Protein AF-A0A180G1Z1-F1 (afdb_monomer_lite)

Organism: Puccinia triticina (isolate 1-1 / race 1 (BBBD)) (NCBI:txid630390)

Sequence (270 aa):
MQESLVQAITSITKQDTLAQRSCPACFGVSSPRDISPSQSSNSPVNNLPQNCDNTLFDDPPHTNNPPHVNIPLHESNNQEVNNPPQPSSNQFKTPSLPIDNHQIFICMDGNFQHRHHERASKNYLPVENHSFFIRPEEITNSNAEILEAERAKKVSQTAKDRCTEQHKAADDRRNASSWKGCDDTGLFGCCCRHDSVILFCNIHKTGEGRGLPMSILKRLFEDINPDVKVGVLYDIGCTLKKFFEARSLLPDHLPRTKFATAVFHSYVHD

Structure (mmCIF, N/CA/C/O backbone):
data_AF-A0A180G1Z1-F1
#
_entry.id   AF-A0A180G1Z1-F1
#
loop_
_atom_site.group_PDB
_atom_site.id
_atom_site.type_symbol
_atom_site.label_atom_id
_atom_site.label_alt_id
_atom_site.label_comp_id
_atom_site.label_asym_id
_atom_site.label_entity_id
_atom_site.label_seq_id
_atom_site.pdbx_PDB_ins_code
_atom_site.Cartn_x
_atom_site.Cartn_y
_atom_site.Cartn_z
_atom_site.occupancy
_atom_site.B_iso_or_equiv
_atom_site.auth_seq_id
_atom_site.auth_comp_id
_atom_site.auth_asym_id
_atom_site.auth_atom_id
_atom_site.pdbx_PDB_model_num
ATOM 1 N N . MET A 1 1 ? -14.511 3.538 -14.935 1.00 53.19 1 MET A N 1
ATOM 2 C CA . MET A 1 1 ? -15.164 2.218 -14.900 1.00 53.19 1 MET A CA 1
ATOM 3 C C . MET A 1 1 ? -16.644 2.470 -14.696 1.00 53.19 1 MET A C 1
ATOM 5 O O . MET A 1 1 ? -16.970 3.203 -13.772 1.00 53.19 1 MET A O 1
ATOM 9 N N . GLN A 1 2 ? -17.508 1.989 -15.589 1.00 55.94 2 GLN A N 1
ATOM 10 C CA . GLN A 1 2 ? -18.945 1.982 -15.311 1.00 55.94 2 GLN A CA 1
ATOM 11 C C . GLN A 1 2 ? -19.184 0.909 -14.251 1.00 55.94 2 GLN A C 1
ATOM 13 O O . GLN A 1 2 ? -18.793 -0.239 -14.460 1.00 55.94 2 GLN A O 1
ATOM 18 N N . GLU A 1 3 ? -19.751 1.286 -13.106 1.00 63.72 3 GLU A N 1
ATOM 19 C CA . GLU A 1 3 ? -20.264 0.300 -12.157 1.00 63.72 3 GLU A CA 1
ATOM 20 C C . GLU A 1 3 ? -21.289 -0.570 -12.885 1.00 63.72 3 GLU A C 1
ATOM 22 O O . GLU A 1 3 ? -22.128 -0.064 -13.638 1.00 63.72 3 GLU A O 1
ATOM 27 N N . SER A 1 4 ? -21.194 -1.888 -12.712 1.00 72.62 4 SER A N 1
ATOM 28 C CA . SER A 1 4 ? -22.219 -2.770 -13.263 1.00 72.62 4 SER A CA 1
ATOM 29 C C . SER A 1 4 ? -23.563 -2.458 -12.599 1.00 72.62 4 SER A C 1
ATOM 31 O O . SER A 1 4 ? -23.607 -2.048 -11.440 1.00 72.62 4 SER A O 1
ATOM 33 N N . LEU A 1 5 ? -24.671 -2.690 -13.308 1.00 72.44 5 LEU A N 1
ATOM 34 C CA . LEU A 1 5 ? -26.012 -2.522 -12.737 1.00 72.44 5 LEU A CA 1
ATOM 35 C C . LEU A 1 5 ? -26.173 -3.309 -11.425 1.00 72.44 5 LEU A C 1
ATOM 37 O O . LEU A 1 5 ? -26.801 -2.825 -10.492 1.00 72.44 5 LEU A O 1
ATOM 41 N N . VAL A 1 6 ? -25.564 -4.497 -11.346 1.00 71.44 6 VAL A N 1
ATOM 42 C CA . VAL A 1 6 ? -25.547 -5.317 -10.129 1.00 71.44 6 VAL A CA 1
ATOM 43 C C . VAL A 1 6 ? -24.841 -4.565 -9.008 1.00 71.44 6 VAL A C 1
ATOM 45 O O . VAL A 1 6 ? -25.450 -4.320 -7.975 1.00 71.44 6 VAL A O 1
ATOM 48 N N . GLN A 1 7 ? -23.611 -4.113 -9.246 1.00 70.06 7 GLN A N 1
ATOM 49 C CA . GLN A 1 7 ? -22.809 -3.390 -8.261 1.00 70.06 7 GLN A CA 1
ATOM 50 C C . GLN A 1 7 ? -23.507 -2.123 -7.756 1.00 70.06 7 GLN A C 1
ATOM 52 O O . GLN A 1 7 ? -23.534 -1.891 -6.552 1.00 70.06 7 GLN A O 1
ATOM 57 N N . ALA A 1 8 ? -24.142 -1.356 -8.644 1.00 70.31 8 ALA A N 1
ATOM 58 C CA . ALA A 1 8 ? -24.885 -0.153 -8.271 1.00 70.31 8 ALA A CA 1
ATOM 59 C C . ALA A 1 8 ? -26.112 -0.442 -7.383 1.00 70.31 8 ALA A C 1
ATOM 61 O O . ALA A 1 8 ? -26.513 0.403 -6.587 1.00 70.31 8 ALA A O 1
ATOM 62 N N . ILE A 1 9 ? -26.728 -1.622 -7.518 1.00 75.19 9 ILE A N 1
ATOM 63 C CA . ILE A 1 9 ? -27.926 -2.005 -6.754 1.00 75.19 9 ILE A CA 1
ATOM 64 C C . ILE A 1 9 ? -27.553 -2.695 -5.438 1.00 75.19 9 ILE A C 1
ATOM 66 O O . ILE A 1 9 ? -28.246 -2.522 -4.434 1.00 75.19 9 ILE A O 1
ATOM 70 N N . THR A 1 10 ? -26.482 -3.490 -5.428 1.00 75.38 10 THR A N 1
ATOM 71 C CA . THR A 1 10 ? -26.109 -4.309 -4.270 1.00 75.38 10 THR A CA 1
ATOM 72 C C . THR A 1 10 ? -25.036 -3.672 -3.389 1.00 75.38 10 THR A C 1
ATOM 74 O O . THR A 1 10 ? -24.938 -4.070 -2.233 1.00 75.38 10 THR A O 1
ATOM 77 N N . SER A 1 11 ? -24.271 -2.680 -3.869 1.00 80.94 11 SER A N 1
ATOM 78 C CA . SER A 1 11 ? -23.261 -1.956 -3.077 1.00 80.94 11 SER A CA 1
ATOM 79 C C . SER A 1 11 ? -23.718 -0.568 -2.665 1.00 80.94 11 SER A C 1
ATOM 81 O O . SER A 1 11 ? -23.871 0.319 -3.498 1.00 80.94 11 SER A O 1
ATOM 83 N N . ILE A 1 12 ? -23.851 -0.340 -1.362 1.00 81.06 12 ILE A N 1
ATOM 84 C CA . ILE A 1 12 ? -24.212 0.979 -0.824 1.00 81.06 12 ILE A CA 1
ATOM 85 C C . ILE A 1 12 ? -22.969 1.700 -0.300 1.00 81.06 12 ILE A C 1
ATOM 87 O O . ILE A 1 12 ? -22.900 2.929 -0.291 1.00 81.06 12 ILE A O 1
ATOM 91 N N . THR A 1 13 ? -21.977 0.932 0.140 1.00 84.94 13 THR A N 1
ATOM 92 C CA . THR A 1 13 ? -20.712 1.426 0.672 1.00 84.94 13 THR A CA 1
ATOM 93 C C . THR A 1 13 ? -19.540 1.003 -0.210 1.00 84.94 13 THR A C 1
ATOM 95 O O . THR A 1 13 ? -19.617 0.052 -0.992 1.00 84.94 13 THR A O 1
ATOM 98 N N . LYS A 1 14 ? -18.399 1.684 -0.052 1.00 87.00 14 LYS A N 1
ATOM 99 C CA . LYS A 1 14 ? -17.144 1.245 -0.678 1.00 87.00 14 LYS A CA 1
ATOM 100 C C . LYS A 1 14 ? -16.731 -0.155 -0.214 1.00 87.00 14 LYS A C 1
ATOM 102 O O . LYS A 1 14 ? -16.195 -0.913 -1.020 1.00 87.00 14 LYS A O 1
ATOM 107 N N . GLN A 1 15 ? -17.055 -0.516 1.030 1.00 87.38 15 GLN A N 1
ATOM 108 C CA . GLN A 1 15 ? -16.786 -1.847 1.568 1.00 87.38 15 GLN A CA 1
ATOM 109 C C . GLN A 1 15 ? -17.630 -2.912 0.866 1.00 87.38 15 GLN A C 1
ATOM 111 O O . GLN A 1 15 ? -17.099 -3.970 0.548 1.00 87.38 15 GLN A O 1
ATOM 116 N N . ASP A 1 16 ? -18.889 -2.623 0.527 1.00 85.69 16 ASP A N 1
ATOM 117 C CA . ASP A 1 16 ? -19.728 -3.547 -0.251 1.00 85.69 16 ASP A CA 1
ATOM 118 C C . ASP A 1 16 ? -19.163 -3.766 -1.660 1.00 85.69 16 ASP A C 1
ATOM 120 O O . ASP A 1 16 ? -19.082 -4.895 -2.146 1.00 85.69 16 ASP A O 1
ATOM 124 N N . THR A 1 17 ? -18.694 -2.689 -2.297 1.00 87.00 17 THR A N 1
ATOM 125 C CA . THR A 1 17 ? -17.991 -2.771 -3.582 1.00 87.00 17 THR A CA 1
ATOM 126 C C . THR A 1 17 ? -16.708 -3.593 -3.463 1.00 87.00 17 THR A C 1
ATOM 128 O O . THR A 1 17 ? -16.424 -4.422 -4.329 1.00 87.00 17 THR A O 1
ATOM 131 N N . LEU A 1 18 ? -15.939 -3.413 -2.385 1.00 88.25 18 LEU A N 1
ATOM 132 C CA . LEU A 1 18 ? -14.753 -4.216 -2.107 1.00 88.25 18 LEU A CA 1
ATOM 133 C C . LEU A 1 18 ? -15.113 -5.691 -1.880 1.00 88.25 18 LEU A C 1
ATOM 135 O O . LEU A 1 18 ? -14.448 -6.566 -2.436 1.00 88.25 18 LEU A O 1
ATOM 139 N N . ALA A 1 19 ? -16.176 -5.975 -1.133 1.00 87.38 19 ALA A N 1
ATOM 140 C CA . ALA A 1 19 ? -16.662 -7.319 -0.862 1.00 87.38 19 ALA A CA 1
ATOM 141 C C . ALA A 1 19 ? -17.076 -8.069 -2.132 1.00 87.38 19 ALA A C 1
ATOM 143 O O . ALA A 1 19 ? -16.699 -9.227 -2.299 1.00 87.38 19 ALA A O 1
ATOM 144 N N . GLN A 1 20 ? -17.787 -7.407 -3.050 1.00 84.88 20 GLN A N 1
ATOM 145 C CA . GLN A 1 20 ? -18.227 -8.011 -4.314 1.00 84.88 20 GLN A CA 1
ATOM 146 C C . GLN A 1 20 ? -17.075 -8.413 -5.229 1.00 84.88 20 GLN A C 1
ATOM 148 O O . GLN A 1 20 ? -17.188 -9.387 -5.969 1.00 84.88 20 GLN A O 1
ATOM 153 N N . ARG A 1 21 ? -15.977 -7.653 -5.202 1.00 86.94 21 ARG A N 1
ATOM 154 C CA . ARG A 1 21 ? -14.822 -7.896 -6.074 1.00 86.94 21 ARG A CA 1
ATOM 155 C C . ARG A 1 21 ? -13.733 -8.752 -5.425 1.00 86.94 21 ARG A C 1
ATOM 157 O O . ARG A 1 21 ? -12.827 -9.177 -6.123 1.00 86.94 21 ARG A O 1
ATOM 164 N N . SER A 1 22 ? -13.763 -8.965 -4.112 1.00 88.50 22 SER A N 1
ATOM 165 C CA . SER A 1 22 ? -12.687 -9.673 -3.408 1.00 88.50 22 SER A CA 1
ATOM 166 C C . SER A 1 22 ? -13.225 -10.810 -2.538 1.00 88.50 22 SER A C 1
ATOM 168 O O . SER A 1 22 ? -13.653 -11.836 -3.059 1.00 88.50 22 SER A O 1
ATOM 170 N N . CYS A 1 23 ? -13.197 -10.652 -1.215 1.00 90.50 23 CYS A N 1
ATOM 171 C CA . CYS A 1 23 ? -13.511 -11.706 -0.264 1.00 90.50 23 CYS A CA 1
ATOM 172 C C . CYS A 1 23 ? -14.689 -11.310 0.632 1.00 90.50 23 CYS A C 1
ATOM 174 O O . CYS A 1 23 ? -14.489 -10.563 1.596 1.00 90.50 23 CYS A O 1
ATOM 176 N N . PRO A 1 24 ? -15.892 -11.865 0.408 1.00 86.50 24 PRO A N 1
ATOM 177 C CA . PRO A 1 24 ? -17.038 -11.588 1.267 1.00 86.50 24 PRO A CA 1
ATOM 178 C C . PRO A 1 24 ? -16.820 -11.996 2.732 1.00 86.50 24 PRO A C 1
ATOM 180 O O . PRO A 1 24 ? -17.328 -11.362 3.649 1.00 86.50 24 PRO A O 1
ATOM 183 N N . ALA A 1 25 ? -15.995 -13.020 2.979 1.00 88.12 25 ALA A N 1
ATOM 184 C CA . ALA A 1 25 ? -15.641 -13.437 4.336 1.00 88.12 25 ALA A CA 1
ATOM 185 C C . ALA A 1 25 ? -14.766 -12.412 5.084 1.00 88.12 25 ALA A C 1
ATOM 187 O O . ALA A 1 25 ? -14.705 -12.449 6.309 1.00 88.12 25 ALA A O 1
ATOM 188 N N . CYS A 1 26 ? -14.072 -11.521 4.368 1.00 91.00 26 CYS A N 1
ATOM 189 C CA . CYS A 1 26 ? -13.250 -10.467 4.967 1.00 91.00 26 CYS A CA 1
ATOM 190 C C . CYS A 1 26 ? -13.924 -9.098 4.969 1.00 91.00 26 CYS A C 1
ATOM 192 O O . CYS A 1 26 ? -13.551 -8.263 5.774 1.00 91.00 26 CYS A O 1
ATOM 194 N N . PHE A 1 27 ? -14.846 -8.829 4.049 1.00 90.50 27 PHE A N 1
ATOM 195 C CA . PHE A 1 27 ? -15.400 -7.481 3.876 1.00 90.50 27 PHE A CA 1
ATOM 196 C C . PHE A 1 27 ? -16.922 -7.431 4.047 1.00 90.50 27 PHE A C 1
ATOM 198 O O . PHE A 1 27 ? -17.522 -6.368 3.922 1.00 90.50 27 PHE A O 1
ATOM 205 N N . GLY A 1 28 ? -17.544 -8.560 4.389 1.00 85.38 28 GLY A N 1
ATOM 206 C CA . GLY A 1 28 ? -18.991 -8.701 4.499 1.00 85.38 28 GLY A CA 1
ATOM 207 C C . GLY A 1 28 ? -19.638 -9.080 3.170 1.00 85.38 28 GLY A C 1
ATOM 208 O O . GLY A 1 28 ? -18.974 -9.257 2.155 1.00 85.38 28 GLY A O 1
ATOM 209 N N . VAL A 1 29 ? -20.958 -9.236 3.176 1.00 77.38 29 VAL A N 1
ATOM 210 C CA . VAL A 1 29 ? -21.747 -9.470 1.962 1.00 77.38 29 VAL A CA 1
ATOM 211 C C . VAL A 1 29 ? -22.531 -8.214 1.626 1.00 77.38 29 VAL A C 1
ATOM 213 O O . VAL A 1 29 ? -23.167 -7.614 2.488 1.00 77.38 29 VAL A O 1
ATOM 216 N N . SER A 1 30 ? -22.517 -7.845 0.355 1.00 67.81 30 SER A N 1
ATOM 217 C CA . SER A 1 30 ? -23.354 -6.776 -0.165 1.00 67.81 30 SER A CA 1
ATOM 218 C C . SER A 1 30 ? -24.783 -7.308 -0.342 1.00 67.81 30 SER A C 1
ATOM 220 O O . SER A 1 30 ? -24.976 -8.268 -1.094 1.00 67.81 30 SER A O 1
ATOM 222 N N . SER A 1 31 ? -25.776 -6.737 0.341 1.00 61.72 31 SER A N 1
ATOM 223 C CA . SER A 1 31 ? -27.178 -7.162 0.221 1.00 61.72 31 SER A CA 1
ATOM 224 C C . SER A 1 31 ? -28.044 -6.008 -0.300 1.00 61.72 31 SER A C 1
ATOM 226 O O . SER A 1 31 ? -27.923 -4.895 0.220 1.00 61.72 31 SER A O 1
ATOM 228 N N . PRO A 1 32 ? -28.906 -6.227 -1.313 1.00 59.09 32 PRO A N 1
ATOM 229 C CA . PRO A 1 32 ? -29.844 -5.201 -1.749 1.00 59.09 32 PRO A CA 1
ATOM 230 C C . PRO A 1 32 ? -30.810 -4.863 -0.604 1.00 59.09 32 PRO A C 1
ATOM 232 O O . PRO A 1 32 ? -31.313 -5.757 0.072 1.00 59.09 32 PRO A O 1
ATOM 235 N N . ARG A 1 33 ? -31.074 -3.572 -0.365 1.00 55.88 33 ARG A N 1
ATOM 236 C CA . ARG A 1 33 ? -32.111 -3.173 0.601 1.00 55.88 33 ARG A CA 1
ATOM 237 C C . ARG A 1 33 ? -33.483 -3.587 0.079 1.00 55.88 33 ARG A C 1
ATOM 239 O O . ARG A 1 33 ? -33.815 -3.279 -1.065 1.00 55.88 33 ARG A O 1
ATOM 246 N N . ASP A 1 34 ? -34.310 -4.142 0.959 1.00 46.34 34 ASP A N 1
ATOM 247 C CA . ASP A 1 34 ? -35.758 -4.131 0.775 1.00 46.34 34 ASP A CA 1
ATOM 248 C C . ASP A 1 34 ? -36.214 -2.668 0.721 1.00 46.34 34 ASP A C 1
ATOM 250 O O . ASP A 1 34 ? -36.186 -1.941 1.719 1.00 46.34 34 ASP A O 1
ATOM 254 N N . ILE A 1 35 ? -36.598 -2.198 -0.464 1.00 42.69 35 ILE A N 1
ATOM 255 C CA . ILE A 1 35 ? -37.266 -0.908 -0.618 1.00 42.69 35 ILE A CA 1
ATOM 256 C C . ILE A 1 35 ? -38.677 -1.095 -0.056 1.00 42.69 35 ILE A C 1
ATOM 258 O O . ILE A 1 35 ? -39.608 -1.429 -0.784 1.00 42.69 35 ILE A O 1
ATOM 262 N N . SER A 1 36 ? -38.851 -0.921 1.253 1.00 41.03 36 SER A N 1
ATOM 263 C CA . SER A 1 36 ? -40.187 -0.807 1.833 1.00 41.03 36 SER A CA 1
ATOM 264 C C . SER A 1 36 ? -40.810 0.501 1.325 1.00 41.03 36 SER A C 1
ATOM 266 O O . SER A 1 36 ? -40.230 1.565 1.576 1.00 41.03 36 SER A O 1
ATOM 268 N N . PRO A 1 37 ? -41.948 0.470 0.606 1.00 38.69 37 PRO A N 1
ATOM 269 C CA . PRO A 1 37 ? -42.562 1.685 0.099 1.00 38.69 37 PRO A CA 1
ATOM 270 C C . PRO A 1 37 ? -42.973 2.575 1.273 1.00 38.69 37 PRO A C 1
ATOM 272 O O . PRO A 1 37 ? -43.611 2.128 2.226 1.00 38.69 37 PRO A O 1
ATOM 275 N N . SER A 1 38 ? -42.572 3.843 1.201 1.00 37.88 38 SER A N 1
ATOM 276 C CA . SER A 1 38 ? -42.925 4.888 2.158 1.00 37.88 38 SER A CA 1
ATOM 277 C C . SER A 1 38 ? -44.434 4.906 2.399 1.00 37.88 38 SER A C 1
ATOM 279 O O . SER A 1 38 ? -45.208 5.016 1.445 1.00 37.88 38 SER A O 1
ATOM 281 N N . GLN A 1 39 ? -44.839 4.830 3.669 1.00 39.94 39 GLN A N 1
ATOM 282 C CA . GLN A 1 39 ? -46.221 5.023 4.093 1.00 39.94 39 GLN A CA 1
ATOM 283 C C . GLN A 1 39 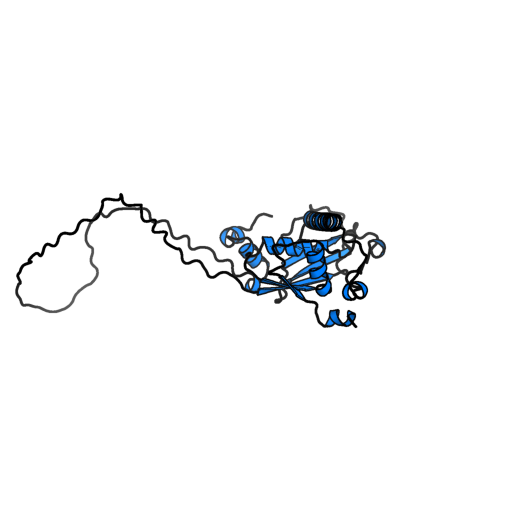? -46.717 6.384 3.591 1.00 39.94 39 GLN A C 1
ATOM 285 O O . GLN A 1 39 ? -46.315 7.431 4.097 1.00 39.94 39 GLN A O 1
ATOM 290 N N . SER A 1 40 ? -47.582 6.363 2.577 1.00 33.16 40 SER A N 1
ATOM 291 C CA . SER A 1 40 ? -48.424 7.506 2.254 1.00 33.16 40 SER A CA 1
ATOM 292 C C . SER A 1 40 ? -49.622 7.478 3.196 1.00 33.16 40 SER A C 1
ATOM 294 O O . SER A 1 40 ? -50.334 6.484 3.326 1.00 33.16 40 SER A O 1
ATOM 296 N N . SER A 1 41 ? -49.784 8.582 3.911 1.00 40.25 41 SER A N 1
ATOM 297 C CA . SER A 1 41 ? -50.939 8.903 4.734 1.00 40.25 41 SER A CA 1
ATOM 298 C C . SER A 1 41 ? -52.233 8.764 3.934 1.00 40.25 41 SER A C 1
ATOM 300 O O . SER A 1 41 ? -52.409 9.486 2.956 1.00 40.25 41 SER A O 1
ATOM 302 N N . ASN A 1 42 ? -53.157 7.923 4.392 1.00 32.06 42 ASN A N 1
ATOM 303 C CA . ASN A 1 42 ? -54.580 8.083 4.114 1.00 32.06 42 ASN A CA 1
ATOM 304 C C . ASN A 1 42 ? -55.382 7.699 5.362 1.00 32.06 42 ASN A C 1
ATOM 306 O O . ASN A 1 42 ? -55.289 6.584 5.873 1.00 32.06 42 ASN A O 1
ATOM 310 N N . SER A 1 43 ? -56.131 8.675 5.872 1.00 32.34 43 SER A N 1
ATOM 311 C CA . SER A 1 43 ? -57.118 8.536 6.943 1.00 32.34 43 SER A CA 1
ATOM 312 C C . SER A 1 43 ? -58.316 7.678 6.489 1.00 32.34 43 SER A C 1
ATOM 314 O O . SER A 1 43 ? -58.520 7.502 5.286 1.00 32.34 43 SER A O 1
ATOM 316 N N . PRO A 1 44 ? -59.110 7.121 7.424 1.00 40.19 44 PRO A N 1
ATOM 317 C CA . PRO A 1 44 ? -59.986 5.993 7.142 1.00 40.19 44 PRO A CA 1
ATOM 318 C C . PRO A 1 44 ? -61.339 6.443 6.586 1.00 40.19 44 PRO A C 1
ATOM 320 O O . PRO A 1 44 ? -61.957 7.374 7.100 1.00 40.19 44 PRO A O 1
ATOM 323 N N . VAL A 1 45 ? -61.841 5.717 5.588 1.00 33.78 45 VAL A N 1
ATOM 324 C CA . VAL A 1 45 ? -63.259 5.734 5.222 1.00 33.78 45 VAL A CA 1
ATOM 325 C C . VAL A 1 45 ? -63.774 4.302 5.299 1.00 33.78 45 VAL A C 1
ATOM 327 O O . VAL A 1 45 ? -63.316 3.416 4.582 1.00 33.78 45 VAL A O 1
ATOM 330 N N . ASN A 1 46 ? -64.708 4.103 6.227 1.00 31.89 46 ASN A N 1
ATOM 331 C CA . ASN A 1 46 ? -65.500 2.894 6.407 1.00 31.89 46 ASN A CA 1
ATOM 332 C C . ASN A 1 46 ? -66.213 2.498 5.108 1.00 31.89 46 ASN A C 1
ATOM 334 O O . ASN A 1 46 ? -66.857 3.345 4.496 1.00 31.89 46 ASN A O 1
ATOM 338 N N . ASN A 1 47 ? -66.195 1.205 4.774 1.00 30.92 47 ASN A N 1
ATOM 339 C CA . ASN A 1 47 ? -67.381 0.471 4.328 1.00 30.92 47 ASN A CA 1
ATOM 340 C C . ASN A 1 47 ? -67.169 -1.043 4.510 1.00 30.92 47 ASN A C 1
ATOM 342 O O . ASN A 1 47 ? -66.137 -1.604 4.153 1.00 30.92 47 ASN A O 1
ATOM 346 N N . LEU A 1 48 ? -68.168 -1.657 5.136 1.00 29.19 48 LEU A N 1
ATOM 347 C CA . LEU A 1 48 ? -68.312 -3.060 5.537 1.00 29.19 48 LEU A CA 1
ATOM 348 C C . LEU A 1 48 ? -68.935 -3.888 4.369 1.00 29.19 48 LEU A C 1
ATOM 350 O O . LEU A 1 48 ? -69.362 -3.289 3.384 1.00 29.19 48 LEU A O 1
ATOM 354 N N . PRO A 1 49 ? -69.217 -5.199 4.520 1.00 38.56 49 PRO A N 1
ATOM 355 C CA . PRO A 1 49 ? -68.335 -6.371 4.445 1.00 38.56 49 PRO A CA 1
ATOM 356 C C . PRO A 1 49 ? -68.667 -7.291 3.242 1.00 38.56 49 PRO A C 1
ATOM 358 O O . PRO A 1 49 ? -69.776 -7.248 2.711 1.00 38.56 49 PRO A O 1
ATOM 361 N N . GLN A 1 50 ? -67.780 -8.225 2.874 1.00 30.86 50 GLN A N 1
ATOM 362 C CA . GLN A 1 50 ? -68.186 -9.419 2.115 1.00 30.86 50 GLN A CA 1
ATOM 363 C C . GLN A 1 50 ? -67.564 -10.703 2.675 1.00 30.86 50 GLN A C 1
ATOM 365 O O . GLN A 1 50 ? -66.363 -10.806 2.898 1.00 30.86 50 GLN A O 1
ATOM 370 N N . ASN A 1 51 ? -68.479 -11.638 2.920 1.00 27.89 51 ASN A N 1
ATOM 371 C CA . ASN A 1 51 ? -68.366 -12.966 3.505 1.00 27.89 51 ASN A CA 1
ATOM 372 C C . ASN A 1 51 ? -67.507 -13.936 2.685 1.00 27.89 51 ASN A C 1
ATOM 374 O O . ASN A 1 51 ? -67.660 -14.020 1.468 1.00 27.89 51 ASN A O 1
ATOM 378 N N . CYS A 1 52 ? -66.818 -14.825 3.393 1.00 25.41 52 CYS A N 1
ATOM 379 C CA . CYS A 1 52 ? -66.723 -16.233 3.024 1.00 25.41 52 CYS A CA 1
ATOM 380 C C . CYS A 1 52 ? -66.684 -17.062 4.313 1.00 25.41 52 CYS A C 1
ATOM 382 O O . CYS A 1 52 ? -65.711 -16.991 5.054 1.00 25.41 52 CYS A O 1
ATOM 384 N N . ASP A 1 53 ? -67.786 -17.743 4.632 1.00 28.95 53 ASP A N 1
ATOM 385 C CA . ASP A 1 53 ? -67.769 -19.191 4.869 1.00 28.95 53 ASP A CA 1
ATOM 386 C C . ASP A 1 53 ? -69.181 -19.736 5.119 1.00 28.95 53 ASP A C 1
ATOM 388 O O . ASP A 1 53 ? -70.011 -19.156 5.821 1.00 28.95 53 ASP A O 1
ATOM 392 N N . ASN A 1 54 ? -69.453 -20.857 4.453 1.00 30.59 54 ASN A N 1
ATOM 393 C CA . ASN A 1 54 ? -70.716 -21.575 4.454 1.00 30.59 54 ASN A CA 1
ATOM 394 C C . ASN A 1 54 ? -70.795 -22.543 5.647 1.00 30.59 54 ASN A C 1
ATOM 396 O O . ASN A 1 54 ? -69.973 -23.441 5.767 1.00 30.59 54 ASN A O 1
ATOM 400 N N . THR A 1 55 ? -71.856 -22.366 6.442 1.00 30.08 55 THR A N 1
ATOM 401 C CA . THR A 1 55 ? -72.788 -23.384 6.979 1.00 30.08 55 THR A CA 1
ATOM 402 C C . THR A 1 55 ? -72.232 -24.639 7.681 1.00 30.08 55 THR A C 1
ATOM 404 O O . THR A 1 55 ? -71.614 -25.472 7.028 1.00 30.08 55 THR A O 1
ATOM 407 N N . LEU A 1 56 ? -72.630 -24.896 8.940 1.00 30.11 56 LEU A N 1
ATOM 408 C CA . LEU A 1 56 ? -73.738 -25.821 9.289 1.00 30.11 56 LEU A CA 1
ATOM 409 C C . LEU A 1 56 ? -73.883 -26.080 10.818 1.00 30.11 56 LEU A C 1
ATOM 411 O O . LEU A 1 56 ? -72.908 -26.388 11.494 1.00 30.11 56 LEU A O 1
ATOM 415 N N . PHE A 1 57 ? -75.153 -26.046 11.253 1.00 30.56 57 PHE A N 1
ATOM 416 C CA . PHE A 1 57 ? -75.822 -26.646 12.430 1.00 30.56 57 PHE A CA 1
ATOM 417 C C . PHE A 1 57 ? -75.918 -25.935 13.811 1.00 30.56 57 PHE A C 1
ATOM 419 O O . PHE A 1 57 ? -74.942 -25.768 14.535 1.00 30.56 57 PHE A O 1
ATOM 426 N N . ASP A 1 58 ? -77.196 -25.649 14.128 1.00 31.03 58 ASP A N 1
ATOM 427 C CA . ASP A 1 58 ? -77.979 -25.785 15.378 1.00 31.03 58 ASP A CA 1
ATOM 428 C C . ASP A 1 58 ? -77.886 -24.778 16.555 1.00 31.03 58 ASP A C 1
ATOM 430 O O . ASP A 1 58 ? -77.004 -24.841 17.402 1.00 31.03 58 ASP A O 1
ATOM 434 N N . ASP A 1 59 ? -78.906 -23.897 16.578 1.00 34.56 59 ASP A N 1
ATOM 435 C CA . ASP A 1 59 ? -79.859 -23.463 17.635 1.00 34.56 59 ASP A CA 1
ATOM 436 C C . ASP A 1 59 ? -79.464 -23.083 19.102 1.00 34.56 59 ASP A C 1
ATOM 438 O O . ASP A 1 59 ? -78.471 -23.549 19.652 1.00 34.56 59 ASP A O 1
ATOM 442 N N . PRO A 1 60 ? -80.263 -22.198 19.770 1.00 40.31 60 PRO A N 1
ATOM 443 C CA . PRO A 1 60 ? -79.835 -21.261 20.833 1.00 40.31 60 PRO A CA 1
ATOM 444 C C . PRO A 1 60 ? -80.595 -21.534 22.173 1.00 40.31 60 PRO A C 1
ATOM 446 O O . PRO A 1 60 ? -81.028 -22.671 22.359 1.00 40.31 60 PRO A O 1
ATOM 449 N N . PRO A 1 61 ? -80.911 -20.582 23.096 1.00 54.56 61 PRO A N 1
ATOM 450 C CA . PRO A 1 61 ? -80.420 -19.226 23.417 1.00 54.56 61 PRO A CA 1
ATOM 451 C C . PRO A 1 61 ? -80.111 -19.055 24.939 1.00 54.56 61 PRO A C 1
ATOM 453 O O . PRO A 1 61 ? -80.036 -20.035 25.670 1.00 54.56 61 PRO A O 1
ATOM 456 N N . HIS A 1 62 ? -80.001 -17.794 25.401 1.00 31.05 62 HIS A N 1
ATOM 457 C CA . HIS A 1 62 ? -80.249 -17.253 26.765 1.00 31.05 62 HIS A CA 1
ATOM 458 C C . HIS A 1 62 ? -79.029 -16.588 27.431 1.00 31.05 62 HIS A C 1
ATOM 460 O O . HIS A 1 62 ? -77.948 -17.150 27.433 1.00 31.05 62 HIS A O 1
ATOM 466 N N . THR A 1 63 ? -79.077 -15.430 28.100 1.00 29.84 63 THR A N 1
ATOM 467 C CA . THR A 1 63 ? -80.014 -14.296 28.261 1.00 29.84 63 THR A CA 1
ATOM 468 C C . THR A 1 63 ? -79.295 -13.265 29.163 1.00 29.84 63 THR A C 1
ATOM 470 O O . THR A 1 63 ? -78.486 -13.659 29.994 1.00 29.84 63 THR A O 1
ATOM 473 N N . ASN A 1 64 ? -79.722 -11.998 29.088 1.00 30.20 64 ASN A N 1
ATOM 474 C CA . ASN A 1 64 ? -79.763 -10.995 30.173 1.00 30.20 64 ASN A CA 1
ATOM 475 C C . ASN A 1 64 ? -78.483 -10.260 30.637 1.00 30.20 64 ASN A C 1
ATOM 477 O O . ASN A 1 64 ? -77.750 -10.732 31.493 1.00 30.20 64 ASN A O 1
ATOM 481 N N . ASN A 1 65 ? -78.364 -9.020 30.140 1.00 32.44 65 ASN A N 1
ATOM 482 C CA . ASN A 1 65 ? -78.497 -7.732 30.857 1.00 32.44 65 ASN A CA 1
ATOM 483 C C . ASN A 1 65 ? -77.617 -7.351 32.089 1.00 32.44 65 ASN A C 1
ATOM 485 O O . ASN A 1 65 ? -77.134 -8.208 32.816 1.00 32.44 65 ASN A O 1
ATOM 489 N N . PRO A 1 66 ? -77.427 -6.023 32.314 1.00 45.50 66 PRO A N 1
ATOM 490 C CA . PRO A 1 66 ? -76.341 -5.361 33.068 1.00 45.50 66 PRO A CA 1
ATOM 491 C C . PRO A 1 66 ? -76.866 -4.943 34.478 1.00 45.50 66 PRO A C 1
ATOM 493 O O . PRO A 1 66 ? -77.706 -5.694 34.973 1.00 45.50 66 PRO A O 1
ATOM 496 N N . PRO A 1 67 ? -76.562 -3.795 35.152 1.00 50.69 67 PRO A N 1
ATOM 497 C CA . PRO A 1 67 ? -75.606 -2.677 34.959 1.00 50.69 67 PRO A CA 1
ATOM 498 C C . PRO A 1 67 ? -74.943 -2.185 36.289 1.00 50.69 67 PRO A C 1
ATOM 500 O O . PRO A 1 67 ? -75.009 -2.871 37.301 1.00 50.69 67 PRO A O 1
ATOM 503 N N . HIS A 1 68 ? -74.406 -0.945 36.277 1.00 31.64 68 HIS A N 1
ATOM 504 C CA . HIS A 1 68 ? -74.218 -0.021 37.426 1.00 31.64 68 HIS A CA 1
ATOM 505 C C . HIS A 1 68 ? -72.930 -0.232 38.282 1.00 31.64 68 HIS A C 1
ATOM 507 O O . HIS A 1 68 ? -72.508 -1.356 38.481 1.00 31.64 68 HIS A O 1
ATOM 513 N N . VAL A 1 69 ? -72.215 0.760 38.847 1.00 28.34 69 VAL A N 1
ATOM 514 C CA . VAL A 1 69 ? -72.430 2.206 39.047 1.00 28.34 69 VAL A CA 1
ATOM 515 C C . VAL A 1 69 ? -71.194 2.858 39.706 1.00 28.34 69 VAL A C 1
ATOM 517 O O . VAL A 1 69 ? -70.506 2.217 40.488 1.00 28.34 69 VAL A O 1
ATOM 520 N N . ASN A 1 70 ? -71.023 4.151 39.418 1.00 27.97 70 ASN A N 1
ATOM 521 C CA . ASN A 1 70 ? -70.432 5.261 40.190 1.00 27.97 70 ASN A CA 1
ATOM 522 C C . ASN A 1 70 ? -68.959 5.338 40.651 1.00 27.97 70 ASN A C 1
ATOM 524 O O . ASN A 1 70 ? -68.385 4.482 41.312 1.00 27.97 70 ASN A O 1
ATOM 528 N N . ILE A 1 71 ? -68.467 6.551 40.375 1.00 33.69 71 ILE A N 1
ATOM 529 C CA . ILE A 1 71 ? -67.323 7.324 40.880 1.00 33.69 71 ILE A CA 1
ATOM 530 C C . ILE A 1 71 ? -67.563 7.708 42.362 1.00 33.69 71 ILE A C 1
ATOM 532 O O . ILE A 1 71 ? -68.724 7.807 42.771 1.00 33.69 71 ILE A O 1
ATOM 536 N N . PRO A 1 72 ? -66.519 8.017 43.158 1.00 34.41 72 PRO A N 1
ATOM 537 C CA . PRO A 1 72 ? -66.351 9.430 43.527 1.00 34.41 72 PRO A CA 1
ATOM 538 C C . PRO A 1 72 ? -64.897 9.939 43.625 1.00 34.41 72 PRO A C 1
ATOM 540 O O . PRO A 1 72 ? -63.924 9.195 43.703 1.00 34.41 72 PRO A O 1
ATOM 543 N N . LEU A 1 73 ? -64.834 11.269 43.600 1.00 28.33 73 LEU A N 1
ATOM 544 C CA . LEU A 1 73 ? -63.708 12.203 43.596 1.00 28.33 73 LEU A CA 1
ATOM 545 C C . LEU A 1 73 ? -62.879 12.209 44.894 1.00 28.33 73 LEU A C 1
ATOM 547 O O . LEU A 1 73 ? -63.427 12.024 45.979 1.00 28.33 73 LEU A O 1
ATOM 551 N N . HIS A 1 74 ? -61.601 12.589 44.786 1.00 30.23 74 HIS A N 1
ATOM 552 C CA . HIS A 1 74 ? -60.867 13.243 45.874 1.00 30.23 74 HIS A CA 1
ATOM 553 C C . HIS A 1 74 ? -59.898 14.298 45.309 1.00 30.23 74 HIS A C 1
ATOM 555 O O . HIS A 1 74 ? -59.026 13.987 44.500 1.00 30.23 74 HIS A O 1
ATOM 561 N N . GLU A 1 75 ? -60.080 15.550 45.736 1.00 30.69 75 GLU A N 1
ATOM 562 C CA . GLU A 1 75 ? -59.198 16.694 45.483 1.00 30.69 75 GLU A CA 1
ATOM 563 C C . GLU A 1 75 ? -57.949 16.639 46.373 1.00 30.69 75 GLU A C 1
ATOM 565 O O . GLU A 1 75 ? -58.016 16.224 47.531 1.00 30.69 75 GLU A O 1
ATOM 570 N N . SER A 1 76 ? -56.812 17.125 45.874 1.00 30.91 76 SER A N 1
ATOM 571 C CA . SER A 1 76 ? -55.707 17.649 46.690 1.00 30.91 76 SER A CA 1
ATOM 572 C C . SER A 1 76 ? -54.847 18.581 45.836 1.00 30.91 76 SER A C 1
ATOM 574 O O . SER A 1 76 ? -54.202 18.146 44.886 1.00 30.91 76 SER A O 1
ATOM 576 N N . ASN A 1 77 ? -54.865 19.867 46.183 1.00 29.14 77 ASN A N 1
ATOM 577 C CA . ASN A 1 77 ? -54.008 20.919 45.639 1.00 29.14 77 ASN A CA 1
ATOM 578 C C . ASN A 1 77 ? -52.521 20.625 45.878 1.00 29.14 77 ASN A C 1
ATOM 580 O O . ASN A 1 77 ? -52.170 20.201 46.975 1.00 29.14 77 ASN A O 1
ATOM 584 N N . ASN A 1 78 ? -51.657 20.983 44.921 1.00 31.77 78 ASN A N 1
ATOM 585 C CA . ASN A 1 78 ? -50.386 21.657 45.206 1.00 31.77 78 ASN A CA 1
ATOM 586 C C . ASN A 1 78 ? -49.849 22.385 43.964 1.00 31.77 78 ASN A C 1
ATOM 588 O O . ASN A 1 78 ? -49.948 21.907 42.839 1.00 31.77 78 ASN A O 1
ATOM 592 N N . GLN A 1 79 ? -49.336 23.587 44.217 1.00 35.41 79 GLN A N 1
ATOM 593 C CA . GLN A 1 79 ? -48.814 24.555 43.258 1.00 35.41 79 GLN A CA 1
ATOM 594 C C . GLN A 1 79 ? -47.555 24.032 42.556 1.00 35.41 79 GLN A C 1
ATOM 596 O O . GLN A 1 79 ? -46.562 23.745 43.221 1.00 35.41 79 GLN A O 1
ATOM 601 N N . GLU A 1 80 ? -47.556 24.031 41.223 1.00 34.28 80 GLU A N 1
ATOM 602 C CA . GLU A 1 80 ? -46.334 23.982 40.422 1.00 34.28 80 GLU A CA 1
ATOM 603 C C . GLU A 1 80 ? -46.280 25.164 39.451 1.00 34.28 80 GLU A C 1
ATOM 605 O O . GLU A 1 80 ? -47.261 25.578 38.835 1.00 34.28 80 GLU A O 1
ATOM 610 N N . VAL A 1 81 ? -45.094 25.755 39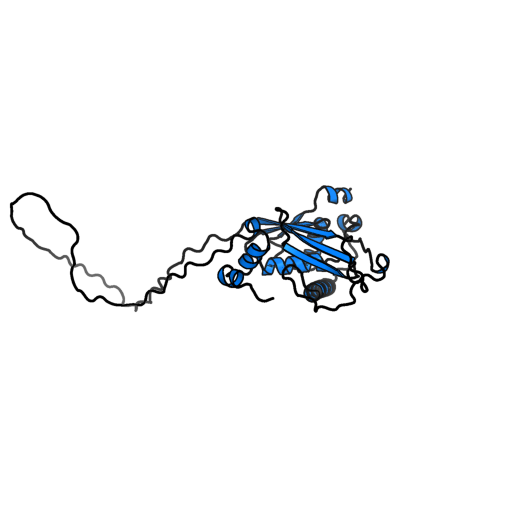.412 1.00 36.69 81 VAL A N 1
ATOM 611 C CA . VAL A 1 81 ? -44.719 26.981 38.718 1.00 36.69 81 VAL A CA 1
ATOM 612 C C . VAL A 1 81 ? -44.750 26.744 37.206 1.00 36.69 81 VAL A C 1
ATOM 614 O O . VAL A 1 81 ? -44.071 25.855 36.699 1.00 36.69 81 VAL A O 1
ATOM 617 N N . ASN A 1 82 ? -45.520 27.557 36.478 1.00 33.06 82 ASN A N 1
ATOM 618 C CA . ASN A 1 82 ? -45.621 27.512 35.018 1.00 33.06 82 ASN A CA 1
ATOM 619 C C . ASN A 1 82 ? -44.267 27.819 34.350 1.00 33.06 82 ASN A C 1
ATOM 621 O O . ASN A 1 82 ? -43.918 28.985 34.169 1.00 33.06 82 ASN A O 1
ATOM 625 N N . ASN A 1 83 ? -43.546 26.785 33.917 1.00 42.53 83 ASN A N 1
ATOM 626 C CA . ASN A 1 83 ? -42.538 26.890 32.862 1.00 42.53 83 ASN A CA 1
ATOM 627 C C . ASN A 1 83 ? -43.131 26.347 31.548 1.00 42.53 83 ASN A C 1
ATOM 629 O O . ASN A 1 83 ? -43.809 25.318 31.574 1.00 42.53 83 ASN A O 1
ATOM 633 N N . PRO A 1 84 ? -42.904 27.002 30.393 1.00 46.22 84 PRO A N 1
ATOM 634 C CA . PRO A 1 84 ? -43.432 26.532 29.114 1.00 46.22 84 PRO A CA 1
ATOM 635 C C . PRO A 1 84 ? -42.805 25.179 28.719 1.00 46.22 84 PRO A C 1
ATOM 637 O O . PRO A 1 84 ? -41.606 24.980 28.936 1.00 46.22 84 PRO A O 1
ATOM 640 N N . PRO A 1 85 ? -43.575 24.248 28.123 1.00 38.88 85 PRO A N 1
ATOM 641 C CA . PRO A 1 85 ? -43.073 22.925 27.777 1.00 38.88 85 PRO A CA 1
ATOM 642 C C . PRO A 1 85 ? -42.050 23.026 26.639 1.00 38.88 85 PRO A C 1
ATOM 644 O O . PRO A 1 85 ? -42.349 23.488 25.538 1.00 38.88 85 PRO A O 1
ATOM 647 N N . GLN A 1 86 ? -40.825 22.580 26.914 1.00 39.34 86 GLN A N 1
ATOM 648 C CA . GLN A 1 86 ? -39.822 22.292 25.890 1.00 39.34 86 GLN A CA 1
ATOM 649 C C . GLN A 1 86 ? -40.287 21.079 25.061 1.00 39.34 86 GLN A C 1
ATOM 651 O O . GLN A 1 86 ? -40.781 20.110 25.642 1.00 39.34 86 GLN A O 1
ATOM 656 N N . PRO A 1 87 ? -40.137 21.085 23.725 1.00 35.50 87 PRO A N 1
ATOM 657 C CA . PRO A 1 87 ? -40.561 19.961 22.902 1.00 35.50 87 PRO A CA 1
ATOM 658 C C . PRO A 1 87 ? -39.670 18.743 23.165 1.00 35.50 87 PRO A C 1
ATOM 660 O O . PRO A 1 87 ? -38.459 18.775 22.948 1.00 35.50 87 PRO A O 1
ATOM 663 N N . SER A 1 88 ? -40.287 17.651 23.616 1.00 35.28 88 SER A N 1
ATOM 664 C CA . SER A 1 88 ? -39.652 16.343 23.745 1.00 35.28 88 SER A CA 1
ATOM 665 C C . SER A 1 88 ? -39.235 15.835 22.364 1.00 35.28 88 SER A C 1
ATOM 667 O O . SER A 1 88 ? -40.061 15.348 21.587 1.00 35.28 88 SER A O 1
ATOM 669 N N . SER A 1 89 ? -37.947 15.934 22.045 1.00 39.06 89 SER A N 1
ATOM 670 C CA . SER A 1 89 ? -37.352 15.262 20.896 1.00 39.06 89 SER A CA 1
ATOM 671 C C . SER A 1 89 ? -37.242 13.765 21.194 1.00 39.06 89 SER A C 1
ATOM 673 O O . SER A 1 89 ? -36.196 13.251 21.587 1.00 39.06 89 SER A O 1
ATOM 675 N N . ASN A 1 90 ? -38.336 13.033 20.981 1.00 39.25 90 ASN A N 1
ATOM 676 C CA . ASN A 1 90 ? -38.273 11.582 20.835 1.00 39.25 90 ASN A CA 1
ATOM 677 C C . ASN A 1 90 ? -37.537 11.262 19.525 1.00 39.25 90 ASN A C 1
ATOM 679 O O . ASN A 1 90 ? -38.143 11.015 18.484 1.00 39.25 90 ASN A O 1
ATOM 683 N N . GLN A 1 91 ? -36.203 11.295 19.574 1.00 42.47 91 GLN A N 1
ATOM 684 C CA . GLN A 1 91 ? -35.367 10.632 18.585 1.00 42.47 91 GLN A CA 1
ATOM 685 C C . GLN A 1 91 ? -35.635 9.134 18.701 1.00 42.47 91 GLN A C 1
ATOM 687 O O . GLN A 1 91 ? -35.169 8.472 19.629 1.00 42.47 91 GLN A O 1
ATOM 692 N N . PHE A 1 92 ? -36.382 8.598 17.740 1.00 40.78 92 PHE A N 1
ATOM 693 C CA . PHE A 1 92 ? -36.353 7.177 17.440 1.00 40.78 92 PHE A CA 1
ATOM 694 C C . PHE A 1 92 ? -34.895 6.788 17.174 1.00 40.78 92 PHE A C 1
ATOM 696 O O . PHE A 1 92 ? -34.347 7.070 16.110 1.00 40.78 92 PHE A O 1
ATOM 703 N N . LYS A 1 93 ? -34.243 6.169 18.163 1.00 39.28 93 LYS A N 1
ATOM 704 C CA . LYS A 1 93 ? -32.983 5.464 17.947 1.00 39.28 93 LYS A CA 1
ATOM 705 C C . LYS A 1 93 ? -33.305 4.267 17.064 1.00 39.28 93 LYS A C 1
ATOM 707 O O . LYS A 1 93 ? -33.777 3.243 17.549 1.00 39.28 93 LYS A O 1
ATOM 712 N N . THR A 1 94 ? -33.055 4.399 15.764 1.00 39.84 94 THR A N 1
ATOM 713 C CA . THR A 1 94 ? -32.784 3.239 14.912 1.00 39.84 94 THR A CA 1
ATOM 714 C C . THR A 1 94 ? -31.765 2.362 15.641 1.00 39.84 94 THR A C 1
ATOM 716 O O . THR A 1 94 ? -30.758 2.916 16.097 1.00 39.84 94 THR A O 1
ATOM 719 N N . PRO A 1 95 ? -31.996 1.045 15.797 1.00 44.56 95 PRO A N 1
ATOM 720 C CA . PRO A 1 95 ? -31.006 0.159 16.391 1.00 44.56 95 PRO A CA 1
ATOM 721 C C . PRO A 1 95 ? -29.720 0.299 15.581 1.00 44.56 95 PRO A C 1
ATOM 723 O O . PRO A 1 95 ? -29.674 -0.082 14.412 1.00 44.56 95 PRO A O 1
ATOM 726 N N . SER A 1 96 ? -28.702 0.936 16.159 1.00 60.22 96 SER A N 1
ATOM 727 C CA . SER A 1 96 ? -27.397 1.017 15.522 1.00 60.22 96 SER A CA 1
ATOM 728 C C . SER A 1 96 ? -26.896 -0.412 15.401 1.00 60.22 96 SER A C 1
ATOM 730 O O . SER A 1 96 ? -26.773 -1.101 16.419 1.00 60.22 96 SER A O 1
ATOM 732 N N . LEU A 1 97 ? -26.648 -0.861 14.172 1.00 57.84 97 LEU A N 1
ATOM 733 C CA . LEU A 1 97 ? -25.933 -2.108 13.935 1.00 57.84 97 LEU A CA 1
ATOM 734 C C . LEU A 1 97 ? -24.663 -2.122 14.809 1.00 57.84 97 LEU A C 1
ATOM 736 O O . LEU A 1 97 ? -24.070 -1.057 15.024 1.00 57.84 97 LEU A O 1
ATOM 740 N N . PRO A 1 98 ? -24.261 -3.284 15.353 1.00 61.09 98 PRO A N 1
ATOM 741 C CA . PRO A 1 98 ? -23.036 -3.384 16.134 1.00 61.09 98 PRO A CA 1
ATOM 742 C C . PRO A 1 98 ? -21.854 -2.809 15.351 1.00 61.09 98 PRO A C 1
ATOM 744 O O . PRO A 1 98 ? -21.764 -3.002 14.139 1.00 61.09 98 PRO A O 1
ATOM 747 N N . ILE A 1 99 ? -20.953 -2.113 16.048 1.00 65.81 99 ILE A N 1
ATOM 748 C CA . ILE A 1 99 ? -19.716 -1.601 15.451 1.00 65.81 99 ILE A CA 1
ATOM 749 C C . ILE A 1 99 ? -18.950 -2.779 14.843 1.00 65.81 99 ILE A C 1
ATOM 751 O O . ILE A 1 99 ? -18.625 -3.737 15.550 1.00 65.81 99 ILE A O 1
ATOM 755 N N . ASP A 1 100 ? -18.661 -2.697 13.545 1.00 68.50 100 ASP A N 1
ATOM 756 C CA . ASP A 1 100 ? -17.925 -3.727 12.821 1.00 68.50 100 ASP A CA 1
ATOM 757 C C . ASP A 1 100 ? -16.428 -3.650 13.156 1.00 68.50 100 ASP A C 1
ATOM 759 O O . ASP A 1 100 ? -15.633 -3.015 12.468 1.00 68.50 100 ASP A O 1
ATOM 763 N N . ASN A 1 101 ? -16.052 -4.269 14.275 1.00 71.50 101 ASN A N 1
ATOM 764 C CA . ASN A 1 101 ? -14.692 -4.254 14.813 1.00 71.50 101 ASN A CA 1
ATOM 765 C C . ASN A 1 101 ? -13.907 -5.543 14.521 1.00 71.50 101 ASN A C 1
ATOM 767 O O . ASN A 1 101 ? -12.903 -5.824 15.198 1.00 71.50 101 ASN A O 1
ATOM 771 N N . HIS A 1 102 ? -14.374 -6.343 13.555 1.00 86.44 102 HIS A N 1
ATOM 772 C CA . HIS A 1 102 ? -13.703 -7.581 13.192 1.00 86.44 102 HIS A CA 1
ATOM 773 C C . HIS A 1 102 ? -12.309 -7.293 12.616 1.00 86.44 102 HIS A C 1
ATOM 775 O O . HIS A 1 102 ? -11.983 -6.185 12.178 1.00 86.44 102 HIS A O 1
ATOM 781 N N . GLN A 1 103 ? -11.437 -8.297 12.690 1.00 92.38 103 GLN A N 1
ATOM 782 C CA . GLN A 1 103 ? -10.060 -8.167 12.239 1.00 92.38 103 GLN A CA 1
ATOM 783 C C . GLN A 1 103 ? -9.871 -8.870 10.899 1.00 92.38 103 GLN A C 1
ATOM 785 O O . GLN A 1 103 ? -10.067 -10.081 10.797 1.00 92.38 103 GLN A O 1
ATOM 790 N N . ILE A 1 104 ? -9.405 -8.119 9.906 1.00 95.44 104 ILE A N 1
ATOM 791 C CA . ILE A 1 104 ? -8.969 -8.656 8.620 1.00 95.44 104 ILE A CA 1
ATOM 792 C C . ILE A 1 104 ? -7.456 -8.842 8.609 1.00 95.44 104 ILE A C 1
ATOM 794 O O . ILE A 1 104 ? -6.717 -8.138 9.300 1.00 95.44 104 ILE A O 1
ATOM 798 N N . PHE A 1 105 ? -6.989 -9.787 7.800 1.00 96.56 105 PHE A N 1
ATOM 799 C CA . PHE A 1 105 ? -5.569 -10.033 7.581 1.00 96.56 105 PHE A CA 1
ATOM 800 C C . PHE A 1 105 ? -5.281 -9.979 6.090 1.00 96.56 105 PHE A C 1
ATOM 802 O O . PHE A 1 105 ? -5.937 -10.679 5.313 1.00 96.56 105 PHE A O 1
ATOM 809 N N . ILE A 1 106 ? -4.301 -9.159 5.728 1.00 97.19 106 ILE A N 1
ATOM 810 C CA . ILE A 1 106 ? -3.796 -9.016 4.371 1.00 97.19 106 ILE A CA 1
ATOM 811 C C . ILE A 1 106 ? -2.335 -9.443 4.305 1.00 97.19 106 ILE A C 1
ATOM 813 O O . ILE A 1 106 ? -1.584 -9.261 5.265 1.00 97.19 106 ILE A O 1
ATOM 817 N N . CYS A 1 107 ? -1.940 -9.975 3.161 1.00 96.38 107 CYS A N 1
ATOM 818 C CA . CYS A 1 107 ? -0.571 -10.305 2.813 1.00 96.38 107 CYS A CA 1
ATOM 819 C C . CYS A 1 107 ? -0.160 -9.424 1.637 1.00 96.38 107 CYS A C 1
ATOM 821 O O . CYS A 1 107 ? -0.946 -9.263 0.704 1.00 96.38 107 CYS A O 1
ATOM 823 N N . MET A 1 108 ? 1.044 -8.863 1.680 1.00 95.25 108 MET A N 1
ATOM 824 C CA . MET A 1 108 ? 1.624 -8.117 0.566 1.00 95.25 108 MET A CA 1
ATOM 825 C C . MET A 1 108 ? 2.929 -8.768 0.123 1.00 95.25 108 MET A C 1
ATOM 827 O O . MET A 1 108 ? 3.663 -9.259 0.978 1.00 95.25 108 MET A O 1
ATOM 831 N N . ASP A 1 109 ? 3.200 -8.774 -1.181 1.00 92.06 109 ASP A N 1
ATOM 832 C CA . ASP A 1 109 ? 4.460 -9.283 -1.733 1.00 92.06 109 ASP A CA 1
ATOM 833 C C . ASP A 1 109 ? 4.718 -8.769 -3.160 1.00 92.06 109 ASP A C 1
ATOM 835 O O . ASP A 1 109 ? 3.782 -8.441 -3.901 1.00 92.06 109 ASP A O 1
ATOM 839 N N . GLY A 1 110 ? 5.992 -8.719 -3.548 1.00 90.00 110 GLY A N 1
ATOM 840 C CA . GLY A 1 110 ? 6.455 -8.345 -4.880 1.00 90.00 110 GLY A CA 1
ATOM 841 C C . GLY A 1 110 ? 6.874 -9.549 -5.724 1.00 90.00 110 GLY A C 1
ATOM 842 O O . GLY A 1 110 ? 7.791 -10.292 -5.387 1.00 90.00 110 GLY A O 1
ATOM 843 N N . ASN A 1 111 ? 6.270 -9.710 -6.902 1.00 88.69 111 ASN A N 1
ATOM 844 C CA . ASN A 1 111 ? 6.665 -10.718 -7.881 1.00 88.69 111 ASN A CA 1
ATOM 845 C C . ASN A 1 111 ? 7.367 -10.091 -9.100 1.00 88.69 111 ASN A C 1
ATOM 847 O O . ASN A 1 111 ? 6.737 -9.553 -10.013 1.00 88.69 111 ASN A O 1
ATOM 851 N N . PHE A 1 112 ? 8.691 -10.246 -9.161 1.00 85.19 112 PHE A N 1
ATOM 852 C CA . PHE A 1 112 ? 9.563 -9.728 -10.230 1.00 85.19 112 PHE A CA 1
ATOM 853 C C . PHE A 1 112 ? 9.632 -10.607 -11.496 1.00 85.19 112 PHE A C 1
ATOM 855 O O . PHE A 1 112 ? 10.421 -10.338 -12.411 1.00 85.19 112 PHE A O 1
ATOM 862 N N . GLN A 1 113 ? 8.861 -11.696 -11.555 1.00 85.06 113 GLN A N 1
ATOM 863 C CA . GLN A 1 113 ? 8.745 -12.534 -12.754 1.00 85.06 113 GLN A CA 1
ATOM 864 C C . GLN A 1 113 ? 7.681 -11.997 -13.724 1.00 85.06 113 GLN A C 1
ATOM 866 O O . GLN A 1 113 ? 7.806 -12.204 -14.931 1.00 85.06 113 GLN A O 1
ATOM 871 N N . HIS A 1 114 ? 6.687 -11.252 -13.226 1.00 86.00 114 HIS A N 1
ATOM 872 C CA . HIS A 1 114 ? 5.665 -10.589 -14.043 1.00 86.00 114 HIS A CA 1
ATOM 873 C C . HIS A 1 114 ? 6.183 -9.262 -14.600 1.00 86.00 114 HIS A C 1
ATOM 875 O O . HIS A 1 114 ? 5.960 -8.200 -14.028 1.00 86.00 114 HIS A O 1
ATOM 881 N N . ARG A 1 115 ? 6.906 -9.333 -15.718 1.00 85.81 115 ARG A N 1
ATOM 882 C CA . ARG A 1 115 ? 7.494 -8.164 -16.382 1.00 85.81 115 ARG A CA 1
ATOM 883 C C . ARG A 1 115 ? 6.751 -7.820 -17.659 1.00 85.81 115 ARG A C 1
ATOM 885 O O . ARG A 1 115 ? 6.331 -8.717 -18.390 1.00 85.81 115 ARG A O 1
ATOM 892 N N . HIS A 1 116 ? 6.691 -6.532 -17.965 1.00 86.38 116 HIS A N 1
ATOM 893 C CA . HIS A 1 116 ? 6.262 -6.042 -19.266 1.00 86.38 116 HIS A CA 1
ATOM 894 C C . HIS A 1 116 ? 7.462 -5.432 -19.988 1.00 86.38 116 HIS A C 1
ATOM 896 O O . HIS A 1 116 ? 8.239 -4.668 -19.418 1.00 86.38 116 HIS A O 1
ATOM 902 N N . HIS A 1 117 ? 7.660 -5.837 -21.242 1.00 87.00 117 HIS A N 1
ATOM 903 C CA . HIS A 1 117 ? 8.694 -5.253 -22.084 1.00 87.00 117 HIS A CA 1
ATOM 904 C C . HIS A 1 117 ? 8.090 -4.045 -22.804 1.00 87.00 117 HIS A C 1
ATOM 906 O O . HIS A 1 117 ? 7.071 -4.184 -23.470 1.00 87.00 117 HIS A O 1
ATOM 912 N N . GLU A 1 118 ? 8.759 -2.893 -22.776 1.00 83.44 118 GLU A N 1
ATOM 913 C CA . GLU A 1 118 ? 8.284 -1.614 -23.340 1.00 83.44 118 GLU A CA 1
ATOM 914 C C . GLU A 1 118 ? 7.901 -1.732 -24.831 1.00 83.44 118 GLU A C 1
ATOM 916 O O . GLU A 1 118 ? 7.062 -1.007 -25.354 1.00 83.44 118 GLU A O 1
ATOM 921 N N . ARG A 1 119 ? 8.514 -2.696 -25.529 1.00 83.94 119 ARG A N 1
ATOM 922 C CA . ARG A 1 119 ? 8.272 -3.007 -26.952 1.00 83.94 119 ARG A CA 1
ATOM 923 C C . ARG A 1 119 ? 7.327 -4.188 -27.214 1.00 83.94 119 ARG A C 1
ATOM 925 O O . ARG A 1 119 ? 7.231 -4.622 -28.360 1.00 83.94 119 ARG A O 1
ATOM 932 N N . ALA A 1 120 ? 6.699 -4.761 -26.187 1.00 81.56 120 ALA A N 1
ATOM 933 C CA . ALA A 1 120 ? 5.864 -5.957 -26.323 1.00 81.56 120 ALA A CA 1
ATOM 934 C C . ALA A 1 120 ? 4.549 -5.693 -27.073 1.00 81.56 120 ALA A C 1
ATOM 936 O O . ALA A 1 120 ? 4.015 -6.617 -27.684 1.00 81.56 120 ALA A O 1
ATOM 937 N N . SER A 1 121 ? 4.053 -4.450 -27.092 1.00 70.56 121 SER A N 1
ATOM 938 C CA . SER A 1 121 ? 2.838 -4.087 -27.825 1.00 70.56 121 SER A CA 1
ATOM 939 C C . SER A 1 121 ? 3.114 -3.140 -28.994 1.00 70.56 121 SER A C 1
ATOM 941 O O . SER A 1 121 ? 3.878 -2.184 -28.882 1.00 70.56 121 SER A O 1
ATOM 943 N N . LYS A 1 122 ? 2.456 -3.416 -30.127 1.00 64.12 122 LYS A N 1
ATOM 944 C CA . LYS A 1 122 ? 2.371 -2.538 -31.310 1.00 64.12 122 LYS A CA 1
ATOM 945 C C . LYS A 1 122 ? 0.961 -1.961 -31.512 1.00 64.12 122 LYS A C 1
ATOM 947 O O . LYS A 1 122 ? 0.778 -1.115 -32.380 1.00 64.12 122 LYS A O 1
ATOM 952 N N . ASN A 1 123 ? -0.010 -2.408 -30.708 1.00 67.00 123 ASN A N 1
ATOM 953 C CA . ASN A 1 123 ? -1.420 -2.034 -30.794 1.00 67.00 123 ASN A CA 1
ATOM 954 C C . ASN A 1 123 ? -1.826 -1.377 -29.470 1.00 67.00 123 ASN A C 1
ATOM 956 O O . ASN A 1 123 ? -2.089 -2.061 -28.481 1.00 67.00 123 ASN A O 1
ATOM 960 N N . TYR A 1 124 ? -1.832 -0.047 -29.441 1.00 65.06 124 TYR A N 1
ATOM 961 C CA . TYR A 1 124 ? -2.211 0.728 -28.263 1.00 65.06 124 TYR A CA 1
ATOM 962 C C . TYR A 1 124 ? -3.733 0.721 -28.111 1.00 65.06 124 TYR A C 1
ATOM 964 O O . TYR A 1 124 ? -4.424 1.584 -28.649 1.00 65.06 124 TYR A O 1
ATOM 972 N N . LEU A 1 125 ? -4.266 -0.253 -27.375 1.00 69.12 125 LEU A N 1
ATOM 973 C CA . LEU A 1 125 ? -5.513 0.007 -26.667 1.00 69.12 125 LEU A CA 1
ATOM 974 C C . LEU A 1 125 ? -5.202 1.010 -25.544 1.00 69.12 125 LEU A C 1
ATOM 976 O O . LEU A 1 125 ? -4.129 0.915 -24.936 1.00 69.12 125 LEU A O 1
ATOM 980 N N . PRO A 1 126 ? -6.080 1.991 -25.280 1.00 67.56 126 PRO A N 1
ATOM 981 C CA . PRO A 1 126 ? -5.937 2.846 -24.111 1.00 67.56 126 PRO A CA 1
ATOM 982 C C . PRO A 1 126 ? -5.812 1.990 -22.850 1.00 67.56 126 PRO A C 1
ATOM 984 O O . PRO A 1 126 ? -6.484 0.967 -22.733 1.00 67.56 126 PRO A O 1
ATOM 987 N N . VAL A 1 127 ? -4.963 2.409 -21.908 1.00 69.50 127 VAL A N 1
ATOM 988 C CA . VAL A 1 127 ? -4.854 1.740 -20.606 1.00 69.50 127 VAL A CA 1
ATOM 989 C C . VAL A 1 127 ? -6.228 1.759 -19.944 1.00 69.50 127 VAL A C 1
ATOM 991 O O . VAL A 1 127 ? -6.756 2.821 -19.607 1.00 69.50 127 VAL A O 1
ATOM 994 N N . GLU A 1 128 ? -6.820 0.581 -19.780 1.00 70.12 128 GLU A N 1
ATOM 995 C CA . GLU A 1 128 ? -8.078 0.444 -19.066 1.00 70.12 128 GLU A CA 1
ATOM 996 C C . GLU A 1 128 ? -7.814 0.454 -17.562 1.00 70.12 128 GLU A C 1
ATOM 998 O O . GLU A 1 128 ? -7.051 -0.348 -17.024 1.00 70.12 128 GLU A O 1
ATOM 1003 N N . ASN A 1 129 ? -8.466 1.384 -16.866 1.00 76.94 129 ASN A N 1
ATOM 1004 C CA . ASN A 1 129 ? -8.383 1.472 -15.415 1.00 76.94 129 ASN A CA 1
ATOM 1005 C C . ASN A 1 129 ? -9.134 0.297 -14.784 1.00 76.94 129 ASN A C 1
ATOM 1007 O O . ASN A 1 129 ? -10.365 0.323 -14.695 1.00 76.94 129 ASN A O 1
ATOM 1011 N N . HIS A 1 130 ? -8.391 -0.705 -14.315 1.00 84.31 130 HIS A N 1
ATOM 1012 C CA . HIS A 1 130 ? -8.946 -1.819 -13.557 1.00 84.31 130 HIS A CA 1
ATOM 1013 C C . HIS A 1 130 ? -9.042 -1.466 -12.070 1.00 84.31 130 HIS A C 1
ATOM 1015 O O . HIS A 1 130 ? -8.109 -0.935 -11.480 1.00 84.31 130 HIS A O 1
ATOM 1021 N N . SER A 1 131 ? -10.150 -1.815 -11.421 1.00 85.56 131 SER A N 1
ATOM 1022 C CA . SER A 1 131 ? -10.438 -1.437 -10.032 1.00 85.56 131 SER A CA 1
ATOM 1023 C C . SER A 1 131 ? -9.515 -2.099 -9.009 1.00 85.56 131 SER A C 1
ATOM 1025 O O . SER A 1 131 ? -9.410 -1.624 -7.883 1.00 85.56 131 SER A O 1
ATOM 1027 N N . PHE A 1 132 ? -8.882 -3.209 -9.394 1.00 90.12 132 PHE A N 1
ATOM 1028 C CA . PHE A 1 132 ? -7.872 -3.898 -8.589 1.00 90.12 132 PHE A CA 1
ATOM 1029 C C . PHE A 1 132 ? -6.505 -3.230 -8.680 1.00 90.12 132 PHE A C 1
ATOM 1031 O O . PHE A 1 132 ? -5.669 -3.509 -7.838 1.00 90.12 132 PHE A O 1
ATOM 1038 N N . PHE A 1 133 ? -6.249 -2.380 -9.675 1.00 93.25 133 PHE A N 1
ATOM 1039 C CA . PHE A 1 133 ? -4.940 -1.767 -9.841 1.00 93.25 133 PHE A CA 1
ATOM 1040 C C . PHE A 1 133 ? -4.906 -0.386 -9.194 1.00 93.25 133 PHE A C 1
ATOM 1042 O O . PHE A 1 133 ? -5.700 0.498 -9.521 1.00 93.25 133 PHE A O 1
ATOM 1049 N N . ILE A 1 134 ? -3.948 -0.199 -8.293 1.00 94.88 134 ILE A N 1
ATOM 1050 C CA . ILE A 1 134 ? -3.542 1.120 -7.832 1.00 94.88 134 ILE A CA 1
ATOM 1051 C C . ILE A 1 134 ? -2.931 1.860 -9.011 1.00 94.88 134 ILE A C 1
ATOM 1053 O O . ILE A 1 134 ? -2.052 1.348 -9.712 1.00 94.88 134 ILE A O 1
ATOM 1057 N N . ARG A 1 135 ? -3.398 3.087 -9.221 1.00 92.44 135 ARG A N 1
ATOM 1058 C CA . ARG A 1 135 ? -2.961 3.880 -10.360 1.00 92.44 135 ARG A CA 1
ATOM 1059 C C . ARG A 1 135 ? -1.554 4.450 -10.136 1.00 92.44 135 ARG A C 1
ATOM 1061 O O . ARG A 1 135 ? -1.194 4.749 -8.991 1.00 92.44 135 ARG A O 1
ATOM 1068 N N . PRO A 1 136 ? -0.754 4.658 -11.198 1.00 91.19 136 PRO A N 1
ATOM 1069 C CA . PRO A 1 136 ? 0.592 5.220 -11.070 1.00 91.19 136 PRO A CA 1
ATOM 1070 C C . PRO A 1 136 ? 0.637 6.559 -10.320 1.00 91.19 136 PRO A C 1
ATOM 1072 O O . PRO A 1 136 ? 1.585 6.818 -9.575 1.00 91.19 136 PRO A O 1
ATOM 1075 N N . GLU A 1 137 ? -0.393 7.399 -10.455 1.00 93.06 137 GLU A N 1
ATOM 1076 C CA . GLU A 1 137 ? -0.503 8.658 -9.717 1.00 93.06 137 GLU A CA 1
ATOM 1077 C C . GLU A 1 137 ? -0.688 8.453 -8.208 1.00 93.06 137 GLU A C 1
ATOM 1079 O O . GLU A 1 137 ? -0.138 9.216 -7.421 1.00 93.06 137 GLU A O 1
ATOM 1084 N N . GLU A 1 138 ? -1.388 7.400 -7.776 1.00 95.25 138 GLU A N 1
ATOM 1085 C CA . GLU A 1 138 ? -1.577 7.092 -6.352 1.00 95.25 138 GLU A CA 1
ATOM 1086 C C . GLU A 1 138 ? -0.251 6.655 -5.719 1.00 95.25 138 GLU A C 1
ATOM 1088 O O . GLU A 1 138 ? 0.098 7.107 -4.628 1.00 95.25 138 GLU A O 1
ATOM 1093 N N . ILE A 1 139 ? 0.539 5.858 -6.446 1.00 94.38 139 ILE A N 1
ATOM 1094 C CA . ILE A 1 139 ? 1.897 5.467 -6.041 1.00 94.38 139 ILE A CA 1
ATOM 1095 C C . ILE A 1 139 ? 2.813 6.698 -5.995 1.00 94.38 139 ILE A C 1
ATOM 1097 O O . ILE A 1 139 ? 3.579 6.874 -5.046 1.00 94.38 139 ILE A O 1
ATOM 1101 N N . THR A 1 140 ? 2.725 7.574 -7.001 1.00 93.81 140 THR A N 1
ATOM 1102 C CA . THR A 1 140 ? 3.501 8.823 -7.067 1.00 93.81 140 THR A CA 1
ATOM 1103 C C . THR A 1 140 ? 3.181 9.736 -5.886 1.00 93.81 140 THR A C 1
ATOM 1105 O O . THR A 1 140 ? 4.102 10.245 -5.249 1.00 93.81 140 THR A O 1
ATOM 1108 N N . ASN A 1 141 ? 1.903 9.871 -5.529 1.00 96.56 141 ASN A N 1
ATOM 1109 C CA . ASN A 1 141 ? 1.468 10.650 -4.373 1.00 96.56 141 ASN A CA 1
ATOM 1110 C C . ASN A 1 141 ? 1.992 10.050 -3.064 1.00 96.56 141 ASN A C 1
ATOM 1112 O O . ASN A 1 141 ? 2.567 10.770 -2.252 1.00 96.56 141 ASN A O 1
ATOM 1116 N N . SER A 1 142 ? 1.894 8.728 -2.879 1.00 96.44 142 SER A N 1
ATOM 1117 C CA . SER A 1 142 ? 2.482 8.057 -1.711 1.00 96.44 142 SER A CA 1
ATOM 1118 C C . SER A 1 142 ? 3.996 8.267 -1.616 1.00 96.44 142 SER A C 1
ATOM 1120 O O . SER A 1 142 ? 4.513 8.517 -0.530 1.00 96.44 142 SER A O 1
ATOM 1122 N N . ASN A 1 143 ? 4.719 8.222 -2.738 1.00 94.25 143 ASN A N 1
ATOM 1123 C CA . ASN A 1 143 ? 6.151 8.523 -2.758 1.00 94.25 143 ASN A CA 1
ATOM 1124 C C . ASN A 1 143 ? 6.441 9.989 -2.400 1.00 94.25 143 ASN A C 1
ATOM 1126 O O . ASN A 1 143 ? 7.379 10.259 -1.651 1.00 94.25 143 ASN A O 1
ATOM 1130 N N . ALA A 1 144 ? 5.643 10.936 -2.898 1.00 95.56 144 ALA A N 1
ATOM 1131 C CA . ALA A 1 144 ? 5.783 12.350 -2.562 1.00 95.56 144 ALA A CA 1
ATOM 1132 C C . ALA A 1 144 ? 5.546 12.608 -1.064 1.00 95.56 144 ALA A C 1
ATOM 1134 O O . ALA A 1 144 ? 6.353 13.294 -0.437 1.00 95.56 144 ALA A O 1
ATOM 1135 N N . GLU A 1 145 ? 4.513 11.996 -0.479 1.00 96.69 145 GLU A N 1
ATOM 1136 C CA . GLU A 1 145 ? 4.211 12.066 0.959 1.00 96.69 145 GLU A CA 1
ATOM 1137 C C . GLU A 1 145 ? 5.346 11.491 1.811 1.00 96.69 145 GLU A C 1
ATOM 1139 O O . GLU A 1 145 ? 5.740 12.091 2.811 1.00 96.69 145 GLU A O 1
ATOM 1144 N N . ILE A 1 146 ? 5.926 10.359 1.397 1.00 94.75 146 ILE A N 1
ATOM 1145 C CA . ILE A 1 146 ? 7.105 9.784 2.055 1.00 94.75 146 ILE A CA 1
ATOM 1146 C C . ILE A 1 146 ? 8.266 10.783 2.048 1.00 94.75 146 ILE A C 1
ATOM 1148 O O . ILE A 1 146 ? 8.856 11.037 3.099 1.00 94.75 146 ILE A O 1
ATOM 1152 N N . LEU A 1 147 ? 8.584 11.366 0.889 1.00 93.19 147 LEU A N 1
ATOM 1153 C CA . LEU A 1 147 ? 9.696 12.311 0.744 1.00 93.19 147 LEU A CA 1
ATOM 1154 C C . LEU A 1 147 ? 9.469 13.598 1.546 1.00 93.19 147 LEU A C 1
ATOM 1156 O O . LEU A 1 147 ? 10.400 14.152 2.132 1.00 93.19 147 LEU A O 1
ATOM 1160 N N . GLU A 1 148 ? 8.238 14.102 1.573 1.00 95.31 148 GLU A N 1
ATOM 1161 C CA . GLU A 1 148 ? 7.871 15.257 2.386 1.00 95.31 148 GLU A CA 1
ATOM 1162 C C . GLU A 1 148 ? 8.025 14.964 3.878 1.00 95.31 148 GLU A C 1
ATOM 1164 O O . GLU A 1 148 ? 8.671 15.737 4.588 1.00 95.31 148 GLU A O 1
ATOM 1169 N N . ALA A 1 149 ? 7.528 13.817 4.336 1.00 93.62 149 ALA A N 1
ATOM 1170 C CA . ALA A 1 149 ? 7.643 13.401 5.723 1.00 93.62 149 ALA A CA 1
ATOM 1171 C C . ALA A 1 149 ? 9.104 13.188 6.157 1.00 93.62 149 ALA A C 1
ATOM 1173 O O . ALA A 1 149 ? 9.486 13.576 7.263 1.00 93.62 149 ALA A O 1
ATOM 1174 N N . GLU A 1 150 ? 9.948 12.634 5.283 1.00 91.50 150 GLU A N 1
ATOM 1175 C CA . GLU A 1 150 ? 11.390 12.499 5.522 1.00 91.50 150 GLU A CA 1
ATOM 1176 C C . GLU A 1 150 ? 12.071 13.854 5.724 1.00 91.50 150 GLU A C 1
ATOM 1178 O O . GLU A 1 150 ? 12.823 14.030 6.689 1.00 91.50 150 GLU A O 1
ATOM 1183 N N . ARG A 1 151 ? 11.759 14.831 4.861 1.00 91.62 151 ARG A N 1
ATOM 1184 C CA . ARG A 1 151 ? 12.258 16.208 4.991 1.00 91.62 151 ARG A CA 1
ATOM 1185 C C . ARG A 1 151 ? 11.763 16.865 6.277 1.00 91.62 151 ARG A C 1
ATOM 1187 O O . ARG A 1 151 ? 12.562 17.457 7.001 1.00 91.62 151 ARG A O 1
ATOM 1194 N N . ALA A 1 152 ? 10.473 16.732 6.582 1.00 92.06 152 ALA A N 1
ATOM 1195 C CA . ALA A 1 152 ? 9.846 17.363 7.740 1.00 92.06 152 ALA A CA 1
ATOM 1196 C C . ALA A 1 152 ? 10.391 16.819 9.068 1.00 92.06 152 ALA A C 1
ATOM 1198 O O . ALA A 1 152 ? 10.668 17.579 9.996 1.00 92.06 152 ALA A O 1
ATOM 1199 N N . LYS A 1 153 ? 10.582 15.499 9.163 1.00 87.94 153 LYS A N 1
ATOM 1200 C CA . LYS A 1 153 ? 11.053 14.830 10.382 1.00 87.94 153 LYS A CA 1
ATOM 1201 C C . LYS A 1 153 ? 12.573 14.777 10.505 1.00 87.94 153 LYS A C 1
ATOM 1203 O O . LYS A 1 153 ? 13.067 14.254 11.500 1.00 87.94 153 LYS A O 1
ATOM 1208 N N . LYS A 1 154 ? 13.311 15.316 9.522 1.00 82.06 154 LYS A N 1
ATOM 1209 C CA . LYS A 1 154 ? 14.781 15.252 9.444 1.00 82.06 154 LYS A CA 1
ATOM 1210 C C . LYS A 1 154 ? 15.297 13.839 9.725 1.00 82.06 154 LYS A C 1
ATOM 1212 O O . LYS A 1 154 ? 16.313 13.668 10.3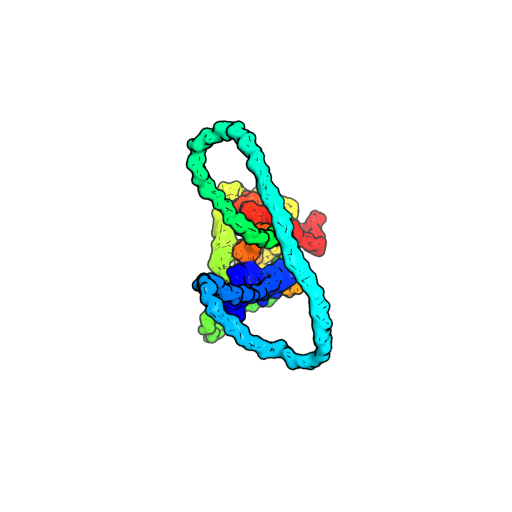98 1.00 82.06 154 LYS A O 1
ATOM 1217 N N . VAL A 1 155 ? 14.573 12.829 9.241 1.00 71.56 155 VAL A N 1
ATOM 1218 C CA . VAL A 1 155 ? 14.968 11.430 9.407 1.00 71.56 155 VAL A CA 1
ATOM 1219 C C . VAL A 1 155 ? 16.168 11.222 8.495 1.00 71.56 155 VAL A C 1
ATOM 1221 O O . VAL A 1 155 ? 16.026 10.919 7.313 1.00 71.56 155 VAL A O 1
ATOM 1224 N N . SER A 1 156 ? 17.364 11.465 9.027 1.00 59.69 156 SER A N 1
ATOM 1225 C CA . SER A 1 156 ? 18.599 11.106 8.352 1.00 59.69 156 SER A CA 1
ATOM 1226 C C . SER A 1 156 ? 18.723 9.585 8.339 1.00 59.69 156 SER A C 1
ATOM 1228 O O . SER A 1 156 ? 18.200 8.878 9.202 1.00 59.69 156 SER A O 1
ATOM 1230 N N . GLN A 1 157 ? 19.447 9.054 7.362 1.00 56.12 157 GLN A N 1
ATOM 1231 C CA . GLN A 1 157 ? 19.678 7.617 7.184 1.00 56.12 157 GLN A CA 1
ATOM 1232 C C . GLN A 1 157 ? 20.570 6.991 8.281 1.00 56.12 157 GLN A C 1
ATOM 1234 O O . GLN A 1 157 ? 21.160 5.938 8.065 1.00 56.12 157 GLN A O 1
ATOM 1239 N N . THR A 1 158 ? 20.721 7.647 9.436 1.00 45.12 158 THR A N 1
ATOM 1240 C CA . THR A 1 158 ? 21.853 7.471 10.364 1.00 45.12 158 THR A CA 1
ATOM 1241 C C . THR A 1 158 ? 21.549 6.575 11.568 1.00 45.12 158 THR A C 1
ATOM 1243 O O . THR A 1 158 ? 22.334 6.504 12.502 1.00 45.12 158 THR A O 1
ATOM 1246 N N . ALA A 1 159 ? 20.447 5.834 11.546 1.00 47.19 159 ALA A N 1
ATOM 1247 C CA . ALA A 1 159 ? 20.253 4.702 12.446 1.00 47.19 159 ALA A CA 1
ATOM 1248 C C . ALA A 1 159 ? 19.381 3.670 11.734 1.00 47.19 159 ALA A C 1
ATOM 1250 O O . ALA A 1 159 ? 18.173 3.582 11.968 1.00 47.19 159 ALA A O 1
ATOM 1251 N N . LYS A 1 160 ? 19.974 2.928 10.792 1.00 55.28 160 LYS A N 1
ATOM 1252 C CA . LYS A 1 160 ? 19.324 1.712 10.312 1.00 55.28 160 LYS A CA 1
ATOM 1253 C C . LYS A 1 160 ? 19.286 0.752 11.500 1.00 55.28 160 LYS A C 1
ATOM 1255 O O . LYS A 1 160 ? 20.310 0.413 12.076 1.00 55.28 160 LYS A O 1
ATOM 1260 N N . ASP A 1 161 ? 18.083 0.385 11.916 1.00 58.09 161 ASP A N 1
ATOM 1261 C CA . ASP A 1 161 ? 17.893 -0.693 12.882 1.00 58.09 161 ASP A CA 1
ATOM 1262 C C . ASP A 1 161 ? 18.537 -1.975 12.330 1.00 58.09 161 ASP A C 1
ATOM 1264 O O . ASP A 1 161 ? 18.489 -2.184 11.115 1.00 58.09 161 ASP A O 1
ATOM 1268 N N . ARG A 1 162 ? 19.068 -2.851 13.192 1.00 58.75 162 ARG A N 1
ATOM 1269 C CA . ARG A 1 162 ? 19.660 -4.141 12.791 1.00 58.75 162 ARG A CA 1
ATOM 1270 C C . ARG A 1 162 ? 18.717 -4.921 11.866 1.00 58.75 162 ARG A C 1
ATOM 1272 O O . ARG A 1 162 ? 19.181 -5.473 10.875 1.00 58.75 162 ARG A O 1
ATOM 1279 N N . CYS A 1 163 ? 17.394 -4.850 12.107 1.00 64.50 163 CYS A N 1
ATOM 1280 C CA . CYS A 1 163 ? 16.378 -5.413 11.196 1.00 64.50 163 CYS A CA 1
ATOM 1281 C C . CYS A 1 163 ? 16.570 -4.885 9.762 1.00 64.50 163 CYS A C 1
ATOM 1283 O O . CYS A 1 163 ? 16.669 -5.640 8.804 1.00 64.50 163 CYS A O 1
ATOM 1285 N N . THR A 1 164 ? 16.667 -3.565 9.607 1.00 60.88 164 THR A N 1
ATOM 1286 C CA . THR A 1 164 ? 16.747 -2.892 8.301 1.00 60.88 164 THR A CA 1
ATOM 1287 C C . THR A 1 164 ? 18.055 -3.181 7.568 1.00 60.88 164 THR A C 1
ATOM 1289 O O . THR A 1 164 ? 18.064 -3.186 6.344 1.00 60.88 164 THR A O 1
ATOM 1292 N N . GLU A 1 165 ? 19.156 -3.400 8.288 1.00 57.12 165 GLU A N 1
ATOM 1293 C CA . GLU A 1 165 ? 20.456 -3.711 7.677 1.00 57.12 165 GLU A CA 1
ATOM 1294 C C . GLU A 1 165 ? 20.538 -5.149 7.157 1.00 57.12 165 GLU A C 1
ATOM 1296 O O . GLU A 1 165 ? 21.225 -5.406 6.169 1.00 57.12 165 GLU A O 1
ATOM 1301 N N . GLN A 1 166 ? 19.830 -6.078 7.801 1.00 58.38 166 GLN A N 1
ATOM 1302 C CA . GLN A 1 166 ? 19.838 -7.489 7.423 1.00 58.38 166 GLN A CA 1
ATOM 1303 C C . GLN A 1 166 ? 18.823 -7.805 6.306 1.00 58.38 166 GLN A C 1
ATOM 1305 O O . GLN A 1 166 ? 19.065 -8.695 5.486 1.00 58.38 166 GLN A O 1
ATOM 1310 N N . HIS A 1 167 ? 17.721 -7.049 6.207 1.00 57.66 167 HIS A N 1
ATOM 1311 C CA . HIS A 1 167 ? 16.675 -7.234 5.190 1.00 57.66 167 HIS A CA 1
ATOM 1312 C C . HIS A 1 167 ? 17.122 -6.852 3.771 1.00 57.66 167 HIS A C 1
ATOM 1314 O O . HIS A 1 167 ? 16.899 -5.738 3.302 1.00 57.66 167 HIS A O 1
ATOM 1320 N N . LYS A 1 168 ? 17.680 -7.823 3.037 1.00 58.84 168 LYS A N 1
ATOM 1321 C CA . LYS A 1 168 ? 18.001 -7.684 1.602 1.00 58.84 168 LYS A CA 1
ATOM 1322 C C . LYS A 1 168 ? 16.772 -7.558 0.699 1.00 58.84 168 LYS A C 1
ATOM 1324 O O . LYS A 1 168 ? 16.911 -7.012 -0.384 1.00 58.84 168 LYS A O 1
ATOM 1329 N N . ALA A 1 169 ? 15.600 -8.033 1.125 1.00 56.78 169 ALA A N 1
ATOM 1330 C CA . ALA A 1 169 ? 14.372 -7.944 0.333 1.00 56.78 169 ALA A CA 1
ATOM 1331 C C . ALA A 1 169 ? 13.878 -6.488 0.198 1.00 56.78 169 ALA A C 1
ATOM 1333 O O . ALA A 1 169 ? 13.574 -6.035 -0.900 1.00 56.78 169 ALA A O 1
ATOM 1334 N N . ALA A 1 170 ? 13.972 -5.700 1.281 1.00 50.69 170 ALA A N 1
ATOM 1335 C CA . ALA A 1 170 ? 13.699 -4.254 1.276 1.00 50.69 170 ALA A CA 1
ATOM 1336 C C . ALA A 1 170 ? 14.649 -3.447 0.372 1.00 50.69 170 ALA A C 1
ATOM 1338 O O . ALA A 1 170 ? 14.326 -2.334 -0.048 1.00 50.69 170 ALA A O 1
ATOM 1339 N N . ASP A 1 171 ? 15.856 -3.979 0.168 1.00 48.50 171 ASP A N 1
ATOM 1340 C CA . ASP A 1 171 ? 16.930 -3.404 -0.634 1.00 48.50 171 ASP A CA 1
ATOM 1341 C C . ASP A 1 171 ? 17.098 -4.160 -1.969 1.00 48.50 171 ASP A C 1
ATOM 1343 O O . ASP A 1 171 ? 18.099 -3.920 -2.653 1.00 48.50 171 ASP A O 1
ATOM 1347 N N . ASP A 1 172 ? 16.140 -5.019 -2.381 1.00 52.47 172 ASP A N 1
ATOM 1348 C CA . ASP A 1 172 ? 16.152 -5.724 -3.677 1.00 52.47 172 ASP A CA 1
ATOM 1349 C C . ASP A 1 172 ? 15.831 -4.720 -4.794 1.00 52.47 172 ASP A C 1
ATOM 1351 O O . ASP A 1 172 ? 14.805 -4.717 -5.475 1.00 52.47 172 ASP A O 1
ATOM 1355 N N . ARG A 1 173 ? 16.776 -3.800 -4.979 1.00 50.78 173 ARG A N 1
ATOM 1356 C CA . ARG A 1 173 ? 16.888 -2.879 -6.093 1.00 50.78 173 ARG A CA 1
ATOM 1357 C C . ARG A 1 173 ? 17.335 -3.687 -7.303 1.00 50.78 173 ARG A C 1
ATOM 1359 O O . ARG A 1 173 ? 18.398 -3.412 -7.867 1.00 50.78 173 ARG A O 1
ATOM 1366 N N . ARG A 1 174 ? 16.509 -4.644 -7.747 1.00 53.28 174 ARG A N 1
ATOM 1367 C CA . ARG A 1 174 ? 16.513 -5.129 -9.137 1.00 53.28 174 ARG A CA 1
ATOM 1368 C C . ARG A 1 174 ? 16.076 -3.965 -10.010 1.00 53.28 174 ARG A C 1
ATOM 1370 O O . ARG A 1 174 ? 14.943 -3.839 -10.453 1.00 53.28 174 ARG A O 1
ATOM 1377 N N . ASN A 1 175 ? 16.999 -3.033 -10.128 1.00 50.59 175 ASN A N 1
ATOM 1378 C CA . ASN A 1 175 ? 16.889 -1.774 -10.815 1.00 50.59 175 ASN A CA 1
ATOM 1379 C C . ASN A 1 175 ? 16.692 -2.020 -12.313 1.00 50.59 175 ASN A C 1
ATOM 1381 O O . ASN A 1 175 ? 16.996 -3.094 -12.835 1.00 50.59 175 ASN A O 1
ATOM 1385 N N . ALA A 1 176 ? 16.240 -0.987 -13.020 1.00 51.31 176 ALA A N 1
ATOM 1386 C CA . ALA A 1 176 ? 16.071 -0.988 -14.472 1.00 51.31 176 ALA A CA 1
ATOM 1387 C C . ALA A 1 176 ? 17.276 -1.550 -15.268 1.00 51.31 176 ALA A C 1
ATOM 1389 O O . ALA A 1 176 ? 17.095 -2.002 -16.397 1.00 51.31 176 ALA A O 1
ATOM 1390 N N . SER A 1 177 ? 18.496 -1.576 -14.706 1.00 57.09 177 SER A N 1
ATOM 1391 C CA . SER A 1 177 ? 19.658 -2.228 -15.334 1.00 57.09 177 SER A CA 1
ATOM 1392 C C . SER A 1 177 ? 19.589 -3.757 -15.380 1.00 57.09 177 SER A C 1
ATOM 1394 O O . SER A 1 177 ? 20.155 -4.335 -16.303 1.00 57.09 177 SER A O 1
ATOM 1396 N N . SER A 1 178 ? 18.882 -4.412 -14.452 1.00 60.28 178 SER A N 1
ATOM 1397 C CA . SER A 1 178 ? 18.649 -5.866 -14.497 1.00 60.28 178 SER A CA 1
ATOM 1398 C C . SER A 1 178 ? 17.654 -6.254 -15.598 1.00 60.28 178 SER A C 1
ATOM 1400 O O . SER A 1 178 ? 17.724 -7.352 -16.141 1.00 60.28 178 SER A O 1
ATOM 1402 N N . TRP A 1 179 ? 16.755 -5.334 -15.966 1.00 66.31 179 TRP A N 1
ATOM 1403 C CA . TRP A 1 179 ? 15.638 -5.574 -16.886 1.00 66.31 179 TRP A CA 1
ATOM 1404 C C . TRP A 1 179 ? 15.573 -4.508 -17.982 1.00 66.31 179 TRP A C 1
ATOM 1406 O O . TRP A 1 179 ? 14.550 -3.854 -18.190 1.00 66.31 179 TRP A O 1
ATOM 1416 N N . LYS A 1 180 ? 16.695 -4.306 -18.683 1.00 71.75 180 LYS A N 1
ATOM 1417 C CA . LYS A 1 180 ? 16.798 -3.304 -19.751 1.00 71.75 180 LYS A CA 1
ATOM 1418 C C . LYS A 1 180 ? 15.704 -3.527 -20.803 1.00 71.75 180 LYS A C 1
ATOM 1420 O O . LYS A 1 180 ? 15.607 -4.607 -21.375 1.00 71.75 180 LYS A O 1
ATOM 1425 N N . GLY A 1 181 ? 14.918 -2.485 -21.075 1.00 76.81 181 GLY A N 1
ATOM 1426 C CA . GLY A 1 181 ? 13.809 -2.533 -22.034 1.00 76.81 181 GLY A CA 1
ATOM 1427 C C . GLY A 1 181 ? 12.461 -2.947 -21.438 1.00 76.81 181 GLY A C 1
ATOM 1428 O O . GLY A 1 181 ? 11.496 -3.039 -22.189 1.00 76.81 181 GLY A O 1
ATOM 1429 N N . CYS A 1 182 ? 12.372 -3.170 -20.122 1.00 82.94 182 CYS A N 1
ATOM 1430 C CA . CYS A 1 182 ? 11.101 -3.314 -19.410 1.00 82.94 182 CYS A CA 1
ATOM 1431 C C . CYS A 1 182 ? 10.665 -1.974 -18.802 1.00 82.94 182 CYS A C 1
ATOM 1433 O O . CYS A 1 182 ? 11.469 -1.275 -18.178 1.00 82.94 182 CYS A O 1
ATOM 1435 N N . ASP A 1 183 ? 9.401 -1.615 -18.992 1.00 84.38 183 ASP A N 1
ATOM 1436 C CA . ASP A 1 183 ? 8.733 -0.521 -18.283 1.00 84.38 183 ASP A CA 1
ATOM 1437 C C . ASP A 1 183 ? 8.221 -1.016 -16.921 1.00 84.38 183 ASP A C 1
ATOM 1439 O O . ASP A 1 183 ? 8.584 -0.436 -15.894 1.00 84.38 183 ASP A O 1
ATOM 1443 N N . ASP A 1 184 ? 7.531 -2.158 -16.890 1.00 87.31 184 ASP A N 1
ATOM 1444 C CA . ASP A 1 184 ? 7.180 -2.850 -15.649 1.00 87.31 184 ASP A CA 1
ATOM 1445 C C . ASP A 1 184 ? 8.157 -3.989 -15.339 1.00 87.31 184 ASP A C 1
ATOM 1447 O O . ASP A 1 184 ? 8.381 -4.919 -16.117 1.00 87.31 184 ASP A O 1
ATOM 1451 N N . THR A 1 185 ? 8.749 -3.912 -14.151 1.00 87.69 185 THR A N 1
ATOM 1452 C CA . THR A 1 185 ? 9.780 -4.830 -13.641 1.00 87.69 185 THR A CA 1
ATOM 1453 C C . THR A 1 185 ? 9.230 -5.908 -12.706 1.00 87.69 185 THR A C 1
ATOM 1455 O O . THR A 1 185 ? 9.978 -6.790 -12.282 1.00 87.69 185 THR A O 1
ATOM 1458 N N . GLY A 1 186 ? 7.933 -5.862 -12.410 1.00 89.94 186 GLY A N 1
ATOM 1459 C CA . GLY A 1 186 ? 7.249 -6.803 -11.535 1.00 89.94 186 GLY A CA 1
ATOM 1460 C C . GLY A 1 186 ? 5.807 -6.387 -11.249 1.00 89.94 186 GLY A C 1
ATOM 1461 O O . GLY A 1 186 ? 5.357 -5.317 -11.666 1.00 89.94 186 GLY A O 1
ATOM 1462 N N . LEU A 1 187 ? 5.119 -7.216 -10.470 1.00 91.81 187 LEU A N 1
ATOM 1463 C CA . LEU A 1 187 ? 3.779 -6.976 -9.947 1.00 91.81 187 LEU A CA 1
ATOM 1464 C C . LEU A 1 187 ? 3.821 -7.056 -8.421 1.00 91.81 187 LEU A C 1
ATOM 1466 O O . LEU A 1 187 ? 4.259 -8.064 -7.876 1.00 91.81 187 LEU A O 1
ATOM 1470 N N . PHE A 1 188 ? 3.362 -6.017 -7.736 1.00 94.62 188 PHE A N 1
ATOM 1471 C CA . PHE A 1 188 ? 3.196 -6.012 -6.287 1.00 94.62 188 PHE A CA 1
ATOM 1472 C C . PHE A 1 188 ? 1.732 -6.285 -5.961 1.00 94.62 188 PHE A C 1
ATOM 1474 O O . PHE A 1 188 ? 0.846 -5.630 -6.511 1.00 94.62 188 PHE A O 1
ATOM 1481 N N . GLY A 1 189 ? 1.462 -7.273 -5.118 1.00 95.31 189 GLY A N 1
ATOM 1482 C CA . GLY A 1 189 ? 0.111 -7.744 -4.836 1.00 95.31 189 GLY A CA 1
ATOM 1483 C C . GLY A 1 189 ? -0.266 -7.627 -3.371 1.00 95.31 189 GLY A C 1
ATOM 1484 O O . GLY A 1 189 ? 0.587 -7.659 -2.490 1.00 95.31 189 GLY A O 1
ATOM 1485 N N . CYS A 1 190 ? -1.569 -7.523 -3.127 1.00 97.06 190 CYS A N 1
ATOM 1486 C CA . CYS A 1 190 ? -2.189 -7.627 -1.819 1.00 97.06 190 CYS A CA 1
ATOM 1487 C C . CYS A 1 190 ? -3.352 -8.617 -1.884 1.00 97.06 190 CYS A C 1
ATOM 1489 O O . 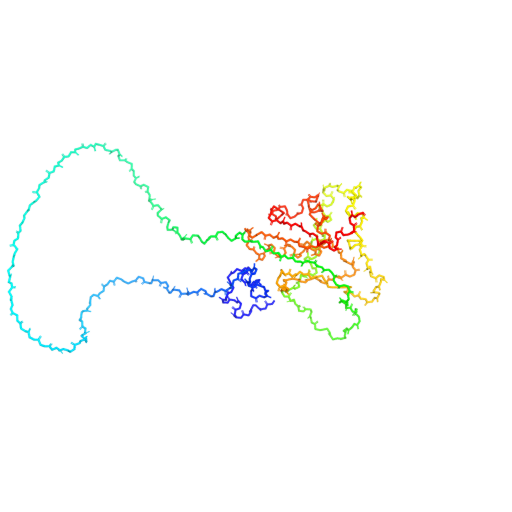CYS A 1 190 ? -4.263 -8.452 -2.701 1.00 97.06 190 CYS A O 1
ATOM 1491 N N . CYS A 1 191 ? -3.336 -9.629 -1.022 1.00 96.94 191 CYS A N 1
ATOM 1492 C CA . CYS A 1 191 ? -4.408 -10.613 -0.886 1.00 96.94 191 CYS A CA 1
ATOM 1493 C C . CYS A 1 191 ? -4.856 -10.742 0.571 1.00 96.94 191 CYS A C 1
ATOM 1495 O O . CYS A 1 191 ? -4.127 -10.382 1.491 1.00 96.94 191 CYS A O 1
ATOM 1497 N N . CYS A 1 192 ? -6.071 -11.235 0.803 1.00 95.81 192 CYS A N 1
ATOM 1498 C CA . CYS A 1 192 ? -6.503 -11.597 2.150 1.00 95.81 192 CYS A CA 1
ATOM 1499 C C . CYS A 1 192 ? -5.995 -12.995 2.540 1.00 95.81 192 CYS A C 1
ATOM 1501 O O . CYS A 1 192 ? -5.548 -13.771 1.699 1.00 95.81 192 CYS A O 1
ATOM 1503 N N . ARG A 1 193 ? -6.165 -13.370 3.812 1.00 93.19 193 ARG A N 1
ATOM 1504 C CA . ARG A 1 193 ? -5.861 -14.723 4.332 1.00 93.19 193 ARG A CA 1
ATOM 1505 C C . ARG A 1 193 ? -6.622 -15.895 3.681 1.00 93.19 193 ARG A C 1
ATOM 1507 O O . ARG A 1 193 ? -6.394 -17.034 4.072 1.00 93.19 193 ARG A O 1
ATOM 1514 N N . HIS A 1 194 ? -7.578 -15.619 2.795 1.00 94.50 194 HIS A N 1
ATOM 1515 C CA . HIS A 1 194 ? -8.347 -16.617 2.039 1.00 94.50 194 HIS A CA 1
ATOM 1516 C C . HIS A 1 194 ? -7.915 -16.665 0.565 1.00 94.50 194 HIS A C 1
ATOM 1518 O O . HIS A 1 194 ? -8.701 -17.071 -0.285 1.00 94.50 194 HIS A O 1
ATOM 1524 N N . ASP A 1 195 ? -6.715 -16.165 0.258 1.00 92.50 195 ASP A N 1
ATOM 1525 C CA . ASP A 1 195 ? -6.110 -16.131 -1.079 1.00 92.50 195 ASP A CA 1
ATOM 1526 C C . ASP A 1 195 ? -6.901 -15.331 -2.127 1.00 92.50 195 ASP A C 1
ATOM 1528 O O . ASP A 1 195 ? -6.653 -15.420 -3.328 1.00 92.50 195 ASP A O 1
ATOM 1532 N N . SER A 1 196 ? -7.824 -14.474 -1.679 1.00 94.06 196 SER A N 1
ATOM 1533 C CA . SER A 1 196 ? -8.496 -13.524 -2.560 1.00 94.06 196 SER A CA 1
ATOM 1534 C C . SER A 1 196 ? -7.631 -12.293 -2.756 1.00 94.06 196 SER A C 1
ATOM 1536 O O . SER A 1 196 ? -7.265 -11.619 -1.790 1.00 94.06 196 SER A O 1
ATOM 1538 N N . VAL A 1 197 ? -7.391 -11.943 -4.015 1.00 94.62 197 VAL A N 1
ATOM 1539 C CA . VAL A 1 197 ? -6.780 -10.668 -4.397 1.00 94.62 197 VAL A CA 1
ATOM 1540 C C . VAL A 1 197 ? -7.643 -9.507 -3.902 1.00 94.62 197 VAL A C 1
ATOM 1542 O O . VAL A 1 197 ? -8.870 -9.541 -4.003 1.00 94.62 197 VAL A O 1
ATOM 1545 N N . ILE A 1 198 ? -6.983 -8.479 -3.374 1.00 96.12 198 ILE A N 1
ATOM 1546 C CA . ILE A 1 198 ? -7.586 -7.208 -2.975 1.00 96.12 198 ILE A CA 1
ATOM 1547 C C . ILE A 1 198 ? -7.138 -6.105 -3.933 1.00 96.12 198 ILE A C 1
ATOM 1549 O O . ILE A 1 198 ? -7.982 -5.431 -4.519 1.00 96.12 198 ILE A O 1
ATOM 1553 N N . LEU A 1 199 ? -5.824 -5.919 -4.096 1.00 96.94 199 LEU A N 1
ATOM 1554 C CA . LEU A 1 199 ? -5.229 -4.845 -4.896 1.00 96.94 199 LEU A CA 1
ATOM 1555 C C . LEU A 1 199 ? -3.892 -5.288 -5.514 1.00 96.94 199 LEU A C 1
ATOM 1557 O O . LEU A 1 199 ? -3.194 -6.137 -4.962 1.00 96.94 199 LEU A O 1
ATOM 1561 N N . PHE A 1 200 ? -3.522 -4.661 -6.626 1.00 95.75 200 PHE A N 1
ATOM 1562 C CA . PHE A 1 200 ? -2.256 -4.801 -7.336 1.00 95.75 200 PHE A CA 1
ATOM 1563 C C . PHE A 1 200 ? -1.632 -3.432 -7.612 1.00 95.75 200 PHE A C 1
ATOM 1565 O O . PHE A 1 200 ? -2.337 -2.444 -7.809 1.00 95.75 200 PHE A O 1
ATOM 1572 N N . CYS A 1 201 ? -0.308 -3.395 -7.716 1.00 93.69 201 CYS A N 1
ATOM 1573 C CA . CYS A 1 201 ? 0.463 -2.271 -8.231 1.00 93.69 201 CYS A CA 1
ATOM 1574 C C . CYS A 1 201 ? 1.485 -2.794 -9.240 1.00 93.69 201 CYS A C 1
ATOM 1576 O O . CYS A 1 201 ? 2.173 -3.780 -8.970 1.00 93.69 201 CYS A O 1
ATOM 1578 N N . ASN A 1 202 ? 1.669 -2.098 -10.357 1.00 91.88 202 ASN A N 1
ATOM 1579 C CA . ASN A 1 202 ? 2.827 -2.366 -11.205 1.00 91.88 202 ASN A CA 1
ATOM 1580 C C . ASN A 1 202 ? 4.102 -1.866 -10.518 1.00 91.88 202 ASN A C 1
ATOM 1582 O O . ASN A 1 202 ? 4.151 -0.749 -9.993 1.00 91.88 202 ASN A O 1
ATOM 1586 N N . ILE A 1 203 ? 5.155 -2.681 -10.549 1.00 90.44 203 ILE A N 1
ATOM 1587 C CA . ILE A 1 203 ? 6.489 -2.285 -10.100 1.00 90.44 203 ILE A CA 1
ATOM 1588 C C . ILE A 1 203 ? 7.201 -1.640 -11.290 1.00 90.44 203 ILE A C 1
ATOM 1590 O O . ILE A 1 203 ? 7.899 -2.306 -12.058 1.00 90.44 203 ILE A O 1
ATOM 1594 N N . HIS A 1 204 ? 7.027 -0.334 -11.459 1.00 86.19 204 HIS A N 1
ATOM 1595 C CA . HIS A 1 204 ? 7.564 0.398 -12.606 1.00 86.19 204 HIS A CA 1
ATOM 1596 C C . HIS A 1 204 ? 8.997 0.900 -12.354 1.00 86.19 204 HIS A C 1
ATOM 1598 O O . HIS A 1 204 ? 9.199 1.776 -11.515 1.00 86.19 204 HIS A O 1
ATOM 1604 N N . LYS A 1 205 ? 9.976 0.389 -13.120 1.00 71.12 205 LYS A N 1
ATOM 1605 C CA . LYS A 1 205 ? 11.419 0.754 -13.209 1.00 71.12 205 LYS A CA 1
ATOM 1606 C C . LYS A 1 205 ? 12.266 0.817 -11.920 1.00 71.12 205 LYS A C 1
ATOM 1608 O O . LYS A 1 205 ? 13.418 0.380 -11.938 1.00 71.12 205 LYS A O 1
ATOM 1613 N N . THR A 1 206 ? 11.771 1.402 -10.832 1.00 66.75 206 THR A N 1
ATOM 1614 C CA . THR A 1 206 ? 12.521 1.718 -9.604 1.00 66.75 206 THR A CA 1
ATOM 1615 C C . THR A 1 206 ? 12.553 0.581 -8.579 1.00 66.75 206 THR A C 1
ATOM 1617 O O . THR A 1 206 ? 13.161 0.752 -7.525 1.00 66.75 206 THR A O 1
ATOM 1620 N N . GLY A 1 207 ? 11.956 -0.577 -8.888 1.00 69.12 207 GLY A N 1
ATOM 1621 C CA . GLY A 1 207 ? 11.859 -1.716 -7.971 1.00 69.12 207 GLY A CA 1
ATOM 1622 C C . GLY A 1 207 ? 10.811 -1.520 -6.871 1.00 69.12 207 GLY A C 1
ATOM 1623 O O . GLY A 1 207 ? 9.987 -0.601 -6.932 1.00 69.12 207 GLY A O 1
ATOM 1624 N N . GLU A 1 208 ? 10.833 -2.405 -5.874 1.00 72.44 208 GLU A N 1
ATOM 1625 C CA . GLU A 1 208 ? 9.872 -2.419 -4.770 1.00 72.44 208 GLU A CA 1
ATOM 1626 C C . GLU A 1 208 ? 10.211 -1.353 -3.716 1.00 72.44 208 GLU A C 1
ATOM 1628 O O . GLU A 1 208 ? 11.056 -1.530 -2.842 1.00 72.44 208 GLU A O 1
ATOM 1633 N N . GLY A 1 209 ? 9.578 -0.185 -3.841 1.00 84.56 209 GLY A N 1
ATOM 1634 C CA . GLY A 1 209 ? 9.693 0.911 -2.879 1.00 84.56 209 GLY A CA 1
ATOM 1635 C C . GLY A 1 209 ? 8.537 0.936 -1.878 1.00 84.56 209 GLY A C 1
ATOM 1636 O O . GLY A 1 209 ? 7.446 0.446 -2.156 1.00 84.56 209 GLY A O 1
ATOM 1637 N N . ARG A 1 210 ? 8.725 1.616 -0.738 1.00 91.06 210 ARG A N 1
ATOM 1638 C CA . ARG A 1 210 ? 7.703 1.743 0.327 1.00 91.06 210 ARG A CA 1
ATOM 1639 C C . ARG A 1 210 ? 6.434 2.504 -0.089 1.00 91.06 210 ARG A C 1
ATOM 1641 O O . ARG A 1 210 ? 5.430 2.425 0.614 1.00 91.06 210 ARG A O 1
ATOM 1648 N N . GLY A 1 211 ? 6.444 3.188 -1.235 1.00 93.75 2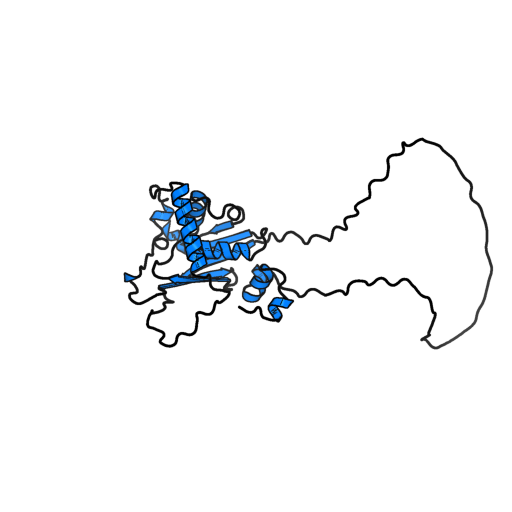11 GLY A N 1
ATOM 1649 C CA . GLY A 1 211 ? 5.237 3.759 -1.837 1.00 93.75 211 GLY A CA 1
ATOM 1650 C C . GLY A 1 211 ? 4.228 2.705 -2.304 1.00 93.75 211 GLY A C 1
ATOM 1651 O O . GLY A 1 211 ? 3.028 2.965 -2.267 1.00 93.75 211 GLY A O 1
ATOM 1652 N N . LEU A 1 212 ? 4.677 1.501 -2.678 1.00 94.69 212 LEU A N 1
ATOM 1653 C CA . LEU A 1 212 ? 3.794 0.406 -3.096 1.00 94.69 212 LEU A CA 1
ATOM 1654 C C . LEU A 1 212 ? 2.915 -0.099 -1.935 1.00 94.69 212 LEU A C 1
ATOM 1656 O O . LEU A 1 212 ? 1.695 0.032 -2.038 1.00 94.69 212 LEU A O 1
ATOM 1660 N N . PRO A 1 213 ? 3.467 -0.564 -0.793 1.00 95.69 213 PRO A N 1
ATOM 1661 C CA . PRO A 1 213 ? 2.638 -0.956 0.343 1.00 95.69 213 PRO A CA 1
ATOM 1662 C C . PRO A 1 213 ? 1.848 0.226 0.921 1.00 95.69 213 PRO A C 1
ATOM 1664 O O . PRO A 1 213 ? 0.712 0.047 1.348 1.00 95.69 213 PRO A O 1
ATOM 1667 N N . MET A 1 214 ? 2.395 1.450 0.910 1.00 97.19 214 MET A N 1
ATOM 1668 C CA . MET A 1 214 ? 1.667 2.625 1.404 1.00 97.19 214 MET A CA 1
ATOM 1669 C C . MET A 1 214 ? 0.430 2.948 0.555 1.00 97.19 214 MET A C 1
ATOM 1671 O O . MET A 1 214 ? -0.627 3.221 1.117 1.00 97.19 214 MET A O 1
ATOM 1675 N N . SER A 1 215 ? 0.539 2.902 -0.773 1.00 97.31 215 SER A N 1
ATOM 1676 C CA . SER A 1 215 ? -0.589 3.188 -1.670 1.00 97.31 215 SER A CA 1
ATOM 1677 C C . SER A 1 215 ? -1.692 2.128 -1.572 1.00 97.31 215 SER A C 1
ATOM 1679 O O . SER A 1 215 ? -2.865 2.490 -1.482 1.00 97.31 215 SER A O 1
ATOM 1681 N N . ILE A 1 216 ? -1.330 0.841 -1.459 1.00 97.69 216 ILE A N 1
ATOM 1682 C CA . ILE A 1 216 ? -2.289 -0.237 -1.164 1.00 97.69 216 ILE A CA 1
ATOM 1683 C C . ILE A 1 216 ? -3.000 0.006 0.168 1.00 97.69 216 ILE A C 1
ATOM 1685 O O . ILE A 1 216 ? -4.225 -0.080 0.227 1.00 97.69 216 ILE A O 1
ATOM 1689 N N . LEU A 1 217 ? -2.259 0.329 1.233 1.00 98.00 217 LEU A N 1
ATOM 1690 C CA . LEU A 1 217 ? -2.850 0.567 2.551 1.00 98.00 217 LEU A CA 1
ATOM 1691 C C . LEU A 1 217 ? -3.804 1.764 2.541 1.00 98.00 217 LEU A C 1
ATOM 1693 O O . LEU A 1 217 ? -4.901 1.657 3.080 1.00 98.00 217 LEU A O 1
ATOM 1697 N N . LYS A 1 218 ? -3.430 2.878 1.899 1.00 97.81 218 LYS A N 1
ATOM 1698 C CA . LYS A 1 218 ? -4.308 4.051 1.762 1.00 97.81 218 LYS A CA 1
ATOM 1699 C C . LYS A 1 218 ? -5.614 3.689 1.069 1.00 97.81 218 LYS A C 1
ATOM 1701 O O . LYS A 1 218 ? -6.680 3.945 1.622 1.00 97.81 218 LYS A O 1
ATOM 1706 N N . ARG A 1 219 ? -5.531 3.024 -0.088 1.00 96.88 219 ARG A N 1
ATOM 1707 C CA . ARG A 1 219 ? -6.723 2.603 -0.827 1.00 96.88 219 ARG A CA 1
ATOM 1708 C C . ARG A 1 219 ? -7.589 1.647 -0.010 1.00 96.88 219 ARG A C 1
ATOM 1710 O O . ARG A 1 219 ? -8.801 1.813 0.033 1.00 96.88 219 ARG A O 1
ATOM 1717 N N . LEU A 1 220 ? -6.976 0.681 0.673 1.00 96.88 220 LEU A N 1
ATOM 1718 C CA . LEU A 1 220 ? -7.703 -0.245 1.536 1.00 96.88 220 LEU A CA 1
ATOM 1719 C C . LEU A 1 220 ? -8.443 0.494 2.658 1.00 96.88 220 LEU A C 1
ATOM 1721 O O . LEU A 1 220 ? -9.613 0.215 2.886 1.00 96.88 220 LEU A O 1
ATOM 1725 N N . PHE A 1 221 ? -7.795 1.442 3.341 1.00 96.75 221 PHE A N 1
ATOM 1726 C CA . PHE A 1 221 ? -8.423 2.199 4.427 1.00 96.75 221 PHE A CA 1
ATOM 1727 C C . PHE A 1 221 ? -9.552 3.120 3.964 1.00 96.75 221 PHE A C 1
ATOM 1729 O O . PHE A 1 221 ? -10.473 3.355 4.741 1.00 96.75 221 PHE A O 1
ATOM 1736 N N . GLU A 1 222 ? -9.505 3.608 2.724 1.00 95.00 222 GLU A N 1
ATOM 1737 C CA . GLU A 1 222 ? -10.614 4.343 2.107 1.00 95.00 222 GLU A CA 1
ATOM 1738 C C . GLU A 1 222 ? -11.809 3.447 1.763 1.00 95.00 222 GLU A C 1
ATOM 1740 O O . GLU A 1 222 ? -12.934 3.946 1.684 1.00 95.00 222 GLU A O 1
ATOM 1745 N N . ASP A 1 223 ? -11.561 2.157 1.526 1.00 93.06 223 ASP A N 1
ATOM 1746 C CA . ASP A 1 223 ? -12.562 1.198 1.066 1.00 93.06 223 ASP A CA 1
ATOM 1747 C C . ASP A 1 223 ? -13.197 0.388 2.212 1.00 93.06 223 ASP A C 1
ATOM 1749 O O . ASP A 1 223 ? -14.262 -0.186 2.007 1.00 93.06 223 ASP A O 1
ATOM 1753 N N . ILE A 1 224 ? -12.603 0.348 3.412 1.00 93.12 224 ILE A N 1
ATOM 1754 C CA . ILE A 1 224 ? -13.131 -0.398 4.573 1.00 93.12 224 ILE A CA 1
ATOM 1755 C C . ILE A 1 224 ? -13.693 0.514 5.665 1.00 93.12 224 ILE A C 1
ATOM 1757 O O . ILE A 1 224 ? -13.304 1.672 5.806 1.00 93.12 224 ILE A O 1
ATOM 1761 N N . ASN A 1 225 ? -14.564 -0.044 6.503 1.00 90.62 225 ASN A N 1
ATOM 1762 C CA . ASN A 1 225 ? -15.080 0.618 7.692 1.00 90.62 225 ASN A CA 1
ATOM 1763 C C . ASN A 1 225 ? -13.919 1.064 8.626 1.00 90.62 225 ASN A C 1
ATOM 1765 O O . ASN A 1 225 ? -12.984 0.286 8.868 1.00 90.62 225 ASN A O 1
ATOM 1769 N N . PRO A 1 226 ? -13.945 2.307 9.152 1.00 91.50 226 PRO A N 1
ATOM 1770 C CA . PRO A 1 226 ? -12.932 2.828 10.073 1.00 91.50 226 PRO A CA 1
ATOM 1771 C C . PRO A 1 226 ? -12.664 1.969 11.316 1.00 91.50 226 PRO A C 1
ATOM 1773 O O . PRO A 1 226 ? -11.538 1.974 11.814 1.00 91.50 226 PRO A O 1
ATOM 1776 N N . ASP A 1 227 ? -13.658 1.216 11.790 1.00 90.88 227 ASP A N 1
ATOM 1777 C CA . ASP A 1 227 ? -13.562 0.398 13.004 1.00 90.88 227 ASP A CA 1
ATOM 1778 C C . ASP A 1 227 ? -12.919 -0.982 12.769 1.00 90.88 227 ASP A C 1
ATOM 1780 O O . ASP A 1 227 ? -12.478 -1.642 13.720 1.00 90.88 227 ASP A O 1
ATOM 1784 N N . VAL A 1 228 ? -12.787 -1.402 11.503 1.00 92.31 228 VAL A N 1
ATOM 1785 C CA . VAL A 1 228 ? -12.156 -2.675 11.124 1.00 92.31 228 VAL A CA 1
ATOM 1786 C C . VAL A 1 228 ? -10.668 -2.641 11.462 1.00 92.31 228 VAL A C 1
ATOM 1788 O O . VAL A 1 228 ? -9.935 -1.715 11.101 1.00 92.31 228 VAL A O 1
ATOM 1791 N N . LYS A 1 229 ? -10.182 -3.687 12.133 1.00 95.56 229 LYS A N 1
ATOM 1792 C CA . LYS A 1 229 ? -8.758 -3.831 12.473 1.00 95.56 229 LYS A CA 1
ATOM 1793 C C . LYS A 1 229 ? -8.024 -4.536 11.342 1.00 95.56 229 LYS A C 1
ATOM 1795 O O . LYS A 1 229 ? -8.520 -5.525 10.811 1.00 95.56 229 LYS A O 1
ATOM 1800 N N . VAL A 1 230 ? -6.811 -4.090 11.024 1.00 97.25 230 VAL A N 1
ATOM 1801 C CA . VAL A 1 230 ? -6.033 -4.637 9.901 1.00 97.25 230 VAL A CA 1
ATOM 1802 C C . VAL A 1 230 ? -4.744 -5.282 10.398 1.00 97.25 230 VAL A C 1
ATOM 1804 O O . VAL A 1 230 ? -3.910 -4.648 11.039 1.00 97.25 230 VAL A O 1
ATOM 1807 N N . GLY A 1 231 ? -4.570 -6.568 10.116 1.00 97.38 231 GLY A N 1
ATOM 1808 C CA . GLY A 1 231 ? -3.292 -7.264 10.212 1.00 97.38 231 GLY A CA 1
ATOM 1809 C C . GLY A 1 231 ? -2.591 -7.267 8.857 1.00 97.38 231 GLY A C 1
ATOM 1810 O O . GLY A 1 231 ? -3.177 -7.696 7.871 1.00 97.38 231 GLY A O 1
ATOM 1811 N N . VAL A 1 232 ? -1.346 -6.812 8.812 1.00 97.38 232 VAL A N 1
ATOM 1812 C CA . VAL A 1 232 ? -0.512 -6.738 7.613 1.00 97.38 232 VAL A CA 1
ATOM 1813 C C . VAL A 1 232 ? 0.627 -7.735 7.745 1.00 97.38 232 VAL A C 1
ATOM 1815 O O . VAL A 1 232 ? 1.497 -7.564 8.599 1.00 97.38 232 VAL A O 1
ATOM 1818 N N . LEU A 1 233 ? 0.631 -8.758 6.898 1.00 95.38 233 LEU A N 1
ATOM 1819 C CA . LEU A 1 233 ? 1.740 -9.686 6.738 1.00 95.38 233 LEU A CA 1
ATOM 1820 C C . LEU A 1 233 ? 2.583 -9.258 5.537 1.00 95.38 233 LEU A C 1
ATOM 1822 O O . LEU A 1 233 ? 2.073 -9.143 4.425 1.00 95.38 233 LEU A O 1
ATOM 1826 N N . TYR A 1 234 ? 3.864 -9.000 5.772 1.00 92.00 234 TYR A N 1
ATOM 1827 C CA . TYR A 1 234 ? 4.788 -8.561 4.731 1.00 92.00 234 TYR A CA 1
ATOM 1828 C C . TYR A 1 234 ? 6.223 -8.925 5.118 1.00 92.00 234 TYR A C 1
ATOM 1830 O O . TYR A 1 234 ? 6.574 -8.920 6.306 1.00 92.00 234 TYR A O 1
ATOM 1838 N N . ASP A 1 235 ? 7.059 -9.240 4.134 1.00 85.31 235 ASP A N 1
ATOM 1839 C CA . ASP A 1 235 ? 8.456 -9.642 4.325 1.00 85.31 235 ASP A CA 1
ATOM 1840 C C . ASP A 1 235 ? 9.258 -8.601 5.134 1.00 85.31 235 ASP A C 1
ATOM 1842 O O . ASP A 1 235 ? 10.015 -8.963 6.032 1.00 85.31 235 ASP A O 1
ATOM 1846 N N . ILE A 1 236 ? 8.975 -7.309 4.945 1.00 84.44 236 ILE A N 1
ATOM 1847 C CA . ILE A 1 236 ? 9.594 -6.193 5.670 1.00 84.44 236 ILE A CA 1
ATOM 1848 C C . ILE A 1 236 ? 8.663 -5.582 6.722 1.00 84.44 236 ILE A C 1
AT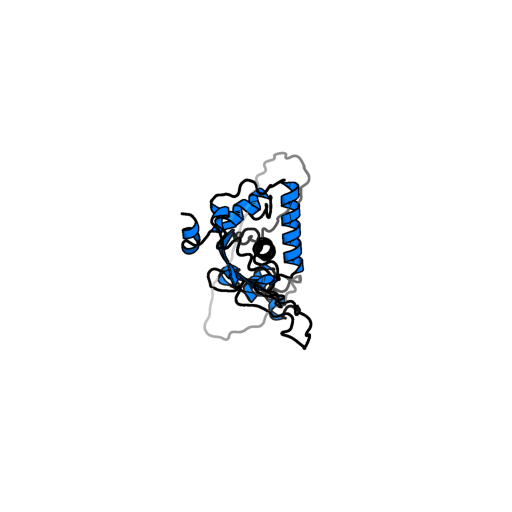OM 1850 O O . ILE A 1 236 ? 8.912 -4.473 7.211 1.00 84.44 236 ILE A O 1
ATOM 1854 N N . GLY A 1 237 ? 7.604 -6.301 7.110 1.00 88.00 237 GLY A N 1
ATOM 1855 C CA . GLY A 1 237 ? 6.630 -5.899 8.128 1.00 88.00 237 GLY A CA 1
ATOM 1856 C C . GLY A 1 237 ? 7.267 -5.402 9.435 1.00 88.00 237 GLY A C 1
ATOM 1857 O O . GLY A 1 237 ? 6.811 -4.387 9.970 1.00 88.00 237 GLY A O 1
ATOM 1858 N N . CYS A 1 238 ? 8.371 -6.021 9.898 1.00 83.06 238 CYS A N 1
ATOM 1859 C CA . CYS A 1 238 ? 9.140 -5.559 11.075 1.00 83.06 238 CYS A CA 1
ATOM 1860 C C . CYS A 1 238 ? 9.565 -4.084 10.959 1.00 83.06 238 CYS A C 1
ATOM 1862 O O . CYS A 1 238 ? 9.542 -3.344 11.947 1.00 83.06 238 CYS A O 1
ATOM 1864 N N . THR A 1 239 ? 9.979 -3.660 9.758 1.00 87.69 239 THR A N 1
ATOM 1865 C CA . THR A 1 239 ? 10.534 -2.325 9.504 1.00 87.69 239 THR A CA 1
ATOM 1866 C C . THR A 1 239 ? 9.468 -1.350 9.038 1.00 87.69 239 THR A C 1
ATOM 1868 O O . THR A 1 239 ? 9.588 -0.156 9.303 1.00 87.69 239 THR A O 1
ATOM 1871 N N . LEU A 1 240 ? 8.414 -1.836 8.374 1.00 91.25 240 LEU A N 1
ATOM 1872 C CA . LEU A 1 240 ? 7.393 -0.984 7.775 1.00 91.25 240 LEU A CA 1
ATOM 1873 C C . LEU A 1 240 ? 6.635 -0.169 8.833 1.00 91.25 240 LEU A C 1
ATOM 1875 O O . LEU A 1 240 ? 6.434 1.031 8.651 1.00 91.25 240 LEU A O 1
ATOM 1879 N N . LYS A 1 241 ? 6.311 -0.776 9.985 1.00 91.88 241 LYS A N 1
ATOM 1880 C CA . LYS A 1 241 ? 5.693 -0.060 11.115 1.00 91.88 241 LYS A CA 1
ATOM 1881 C C . LYS A 1 241 ? 6.570 1.096 11.601 1.00 91.88 241 LYS A C 1
ATOM 1883 O O . LYS A 1 241 ? 6.124 2.239 11.635 1.00 91.88 241 LYS A O 1
ATOM 1888 N N . LYS A 1 242 ? 7.839 0.801 11.908 1.00 90.69 242 LYS A N 1
ATOM 1889 C CA . LYS A 1 242 ? 8.817 1.791 12.389 1.00 90.69 242 LYS A CA 1
ATOM 1890 C C . LYS A 1 242 ? 9.026 2.906 11.366 1.00 90.69 242 LYS A C 1
ATOM 1892 O O . LYS A 1 242 ? 9.163 4.070 11.729 1.00 90.69 242 LYS A O 1
ATOM 1897 N N . PHE A 1 243 ? 9.032 2.549 10.082 1.00 91.94 243 PHE A N 1
ATOM 1898 C CA . PHE A 1 243 ? 9.148 3.494 8.981 1.00 91.94 243 PHE A CA 1
ATOM 1899 C C . PHE A 1 243 ? 7.997 4.506 8.971 1.00 91.94 243 PHE A C 1
ATOM 1901 O O . PHE A 1 243 ? 8.270 5.706 8.869 1.00 91.94 243 PHE A O 1
ATOM 1908 N N . PHE A 1 244 ? 6.747 4.043 9.104 1.00 95.31 244 PHE A N 1
ATOM 1909 C CA . PHE A 1 244 ? 5.578 4.921 9.163 1.00 95.31 244 PHE A CA 1
ATOM 1910 C C . PHE A 1 244 ? 5.562 5.771 10.435 1.00 95.31 244 PHE A C 1
ATOM 1912 O O . PHE A 1 244 ? 5.361 6.980 10.346 1.00 95.31 244 PHE A O 1
ATOM 1919 N N . GLU A 1 245 ? 5.859 5.182 11.596 1.00 94.00 245 GLU A N 1
ATOM 1920 C CA . GLU A 1 245 ? 5.909 5.897 12.879 1.00 94.00 245 GLU A CA 1
ATOM 1921 C C . GLU A 1 245 ? 6.947 7.027 12.865 1.00 94.00 245 GLU A C 1
ATOM 1923 O O . GLU A 1 245 ? 6.623 8.173 13.183 1.00 94.00 245 GLU A O 1
ATOM 1928 N N . ALA A 1 246 ? 8.172 6.743 12.408 1.00 92.69 246 ALA A N 1
ATOM 1929 C CA . ALA A 1 246 ? 9.257 7.726 12.341 1.00 92.69 246 ALA A CA 1
ATOM 1930 C C . ALA A 1 246 ? 8.941 8.915 11.417 1.00 92.69 246 ALA A C 1
ATOM 1932 O O . ALA A 1 246 ? 9.463 10.013 11.609 1.00 92.69 246 ALA A O 1
ATOM 1933 N N . ARG A 1 247 ? 8.082 8.701 10.414 1.00 94.44 247 ARG A N 1
ATOM 1934 C CA . ARG A 1 247 ? 7.664 9.713 9.435 1.00 94.44 247 ARG A CA 1
ATOM 1935 C C . ARG A 1 247 ? 6.292 10.317 9.752 1.00 94.44 247 ARG A C 1
ATOM 1937 O O . ARG A 1 247 ? 5.862 11.223 9.055 1.00 94.44 247 ARG A O 1
ATOM 1944 N N . SER A 1 248 ? 5.616 9.861 10.811 1.00 95.31 248 SER A N 1
ATOM 1945 C CA . SER A 1 248 ? 4.220 10.218 11.110 1.00 95.31 248 SER A CA 1
ATOM 1946 C C . SER A 1 248 ? 3.275 9.997 9.917 1.00 95.31 248 SER A C 1
ATOM 1948 O O . SER A 1 248 ? 2.381 10.800 9.668 1.00 95.31 248 SER A O 1
ATOM 1950 N N . LEU A 1 249 ? 3.489 8.908 9.175 1.00 96.44 249 LEU A N 1
ATOM 1951 C CA . LEU A 1 249 ? 2.644 8.502 8.052 1.00 96.44 249 LEU A CA 1
ATOM 1952 C C . LEU A 1 249 ? 1.482 7.638 8.549 1.00 96.44 249 LEU A C 1
ATOM 1954 O O . LEU A 1 249 ? 1.660 6.816 9.446 1.00 96.44 249 LEU A O 1
ATOM 1958 N N . LEU A 1 250 ? 0.310 7.799 7.928 1.00 96.31 250 LEU A N 1
ATOM 1959 C CA . LEU A 1 250 ? -0.925 7.075 8.267 1.00 96.31 250 LEU A CA 1
ATOM 1960 C C . LEU A 1 250 ? -1.309 7.145 9.768 1.00 96.31 250 LEU A C 1
ATOM 1962 O O . LEU A 1 250 ? -1.715 6.124 10.332 1.00 96.31 250 LEU A O 1
ATOM 1966 N N . PRO A 1 251 ? -1.191 8.311 10.438 1.00 95.94 251 PRO A N 1
ATOM 1967 C CA . PRO A 1 251 ? -1.307 8.407 11.897 1.00 95.94 251 PRO A CA 1
ATOM 1968 C C . PRO A 1 251 ? -2.658 7.912 12.426 1.00 95.94 251 PRO A C 1
ATOM 1970 O O . PRO A 1 251 ? -2.696 7.242 13.454 1.00 95.94 251 PRO A O 1
ATOM 1973 N N . ASP A 1 252 ? -3.741 8.152 11.686 1.00 95.56 252 ASP A N 1
ATOM 1974 C CA . ASP A 1 252 ? -5.099 7.752 12.077 1.00 95.56 252 ASP A CA 1
ATOM 1975 C C . ASP A 1 252 ? -5.368 6.254 11.871 1.00 95.56 252 ASP A C 1
ATOM 1977 O O . ASP A 1 252 ? -6.346 5.703 12.372 1.00 95.56 252 ASP A O 1
ATOM 1981 N N . HIS A 1 253 ? -4.509 5.562 11.120 1.00 96.50 253 HIS A N 1
ATOM 1982 C CA . HIS A 1 253 ? -4.697 4.152 10.778 1.00 96.50 253 HIS A CA 1
ATOM 1983 C C . HIS A 1 253 ? -3.731 3.225 11.517 1.00 96.50 253 HIS A C 1
ATOM 1985 O O . HIS A 1 253 ? -4.079 2.074 11.798 1.00 96.50 253 HIS A O 1
ATOM 1991 N N . LEU A 1 254 ? -2.542 3.705 11.894 1.00 95.69 254 LEU A N 1
ATOM 1992 C CA . LEU A 1 254 ? -1.568 2.911 12.650 1.00 95.69 254 LEU A CA 1
ATOM 1993 C C . LEU A 1 254 ? -2.130 2.304 13.954 1.00 95.69 254 LEU A C 1
ATOM 1995 O O . LEU A 1 254 ? -1.842 1.131 14.196 1.00 95.69 254 LEU A O 1
ATOM 1999 N N . PRO A 1 255 ? -2.972 2.988 14.762 1.00 95.81 255 PRO A N 1
ATOM 2000 C CA . PRO A 1 255 ? -3.518 2.414 15.998 1.00 95.81 255 PRO A CA 1
ATOM 2001 C C . PRO A 1 255 ? -4.358 1.146 15.793 1.00 95.81 255 PRO A C 1
ATOM 2003 O O . PRO A 1 255 ? -4.391 0.275 16.663 1.00 95.81 255 PRO A O 1
ATOM 2006 N N . ARG A 1 256 ? -5.016 1.016 14.634 1.00 95.00 256 ARG A N 1
ATOM 2007 C CA . ARG A 1 256 ? -5.826 -0.159 14.268 1.00 95.00 256 ARG A CA 1
ATOM 2008 C C . ARG A 1 256 ? -5.094 -1.148 13.357 1.00 95.00 256 ARG A C 1
ATOM 2010 O O . ARG A 1 256 ? -5.710 -2.104 12.886 1.00 95.00 256 ARG A O 1
ATOM 2017 N N . THR A 1 257 ? -3.795 -0.942 13.131 1.00 97.12 257 THR A N 1
ATOM 2018 C CA . THR A 1 257 ? -2.978 -1.761 12.230 1.00 97.12 257 THR A CA 1
ATOM 2019 C C . THR A 1 257 ? -1.906 -2.532 12.994 1.00 97.12 257 THR A C 1
ATOM 2021 O O . THR A 1 257 ? -1.124 -1.966 13.756 1.00 97.12 257 THR A O 1
ATOM 2024 N N . LYS A 1 258 ? -1.825 -3.843 12.765 1.00 96.38 258 LYS A N 1
ATOM 2025 C CA . LYS A 1 258 ? -0.747 -4.702 13.271 1.00 96.38 258 LYS A CA 1
ATOM 2026 C C . LYS A 1 258 ? 0.113 -5.165 12.108 1.00 96.38 258 LYS A C 1
ATOM 2028 O O . LYS A 1 258 ? -0.424 -5.640 11.120 1.00 96.38 258 LYS A O 1
ATOM 2033 N N . PHE A 1 259 ? 1.430 -5.079 12.250 1.00 95.62 259 PHE A N 1
ATOM 2034 C CA . PHE A 1 259 ? 2.375 -5.567 11.248 1.00 95.62 259 PHE A CA 1
ATOM 2035 C C . PHE A 1 259 ? 3.023 -6.858 11.735 1.00 95.62 259 PHE A C 1
ATOM 2037 O O . PHE A 1 259 ? 3.382 -6.974 12.908 1.00 95.62 259 PHE A O 1
ATOM 2044 N N . ALA A 1 260 ? 3.169 -7.812 10.827 1.00 92.75 260 ALA A N 1
ATOM 2045 C CA . ALA A 1 260 ? 3.815 -9.088 11.050 1.00 92.75 260 ALA A CA 1
ATOM 2046 C C . ALA A 1 260 ? 4.720 -9.422 9.861 1.00 92.75 260 ALA A C 1
ATOM 2048 O O . ALA A 1 260 ? 4.482 -8.994 8.732 1.00 92.75 260 ALA A O 1
ATOM 2049 N N . THR A 1 261 ? 5.739 -10.225 10.133 1.00 88.94 261 THR A N 1
ATOM 2050 C CA . THR A 1 261 ? 6.631 -10.813 9.133 1.00 88.94 261 THR A CA 1
ATOM 2051 C C . THR A 1 261 ? 6.575 -12.322 9.322 1.00 88.94 261 THR A C 1
ATOM 2053 O O . THR A 1 261 ? 6.576 -12.794 10.461 1.00 88.94 261 THR A O 1
ATOM 2056 N N . ALA A 1 262 ? 6.460 -13.086 8.234 1.00 82.94 262 ALA A N 1
ATOM 2057 C CA . ALA A 1 262 ? 6.380 -14.539 8.347 1.00 82.94 262 ALA A CA 1
ATOM 2058 C C . ALA A 1 262 ? 7.703 -15.107 8.885 1.00 82.94 262 ALA A C 1
ATOM 2060 O O . ALA A 1 262 ? 8.773 -14.602 8.552 1.00 82.94 262 ALA A O 1
ATOM 2061 N N . VAL A 1 263 ? 7.634 -16.190 9.668 1.00 78.44 263 VAL A N 1
ATOM 2062 C CA . VAL A 1 263 ? 8.814 -16.833 10.285 1.00 78.44 263 VAL A CA 1
ATOM 2063 C C . VAL A 1 263 ? 9.888 -17.200 9.253 1.00 78.44 263 VAL A C 1
ATOM 2065 O O . VAL A 1 263 ? 11.079 -17.066 9.505 1.00 78.44 263 VAL A O 1
ATOM 2068 N N . PHE A 1 264 ? 9.495 -17.587 8.040 1.00 70.25 264 PHE A N 1
ATOM 2069 C CA . PHE A 1 264 ? 10.458 -17.898 6.981 1.00 70.25 264 PHE A CA 1
ATOM 2070 C C . PHE A 1 264 ? 11.256 -16.676 6.497 1.00 70.25 264 PHE A C 1
ATOM 2072 O O . PHE A 1 264 ? 12.409 -16.822 6.103 1.00 70.25 264 PHE A O 1
ATOM 2079 N N . HIS A 1 265 ? 10.694 -15.469 6.604 1.00 64.94 265 HIS A N 1
ATOM 2080 C CA . HIS A 1 265 ? 11.408 -14.212 6.361 1.00 64.94 265 HIS A CA 1
ATOM 2081 C C . HIS A 1 265 ? 12.127 -13.696 7.618 1.00 64.94 265 HIS A C 1
ATOM 2083 O O . HIS A 1 265 ? 12.999 -12.835 7.513 1.00 64.94 265 HIS A O 1
ATOM 2089 N N . SER A 1 266 ? 11.819 -14.238 8.806 1.00 59.25 266 SER A N 1
ATOM 2090 C CA . SER A 1 266 ? 12.492 -13.853 10.048 1.00 59.25 266 SER A CA 1
ATOM 2091 C C . SER A 1 266 ? 13.862 -14.508 10.235 1.00 59.25 266 SER A C 1
ATOM 2093 O O . SER A 1 266 ? 14.631 -14.020 11.050 1.00 59.25 266 SER A O 1
ATOM 2095 N N . TYR A 1 267 ? 14.222 -15.545 9.468 1.00 58.03 267 TYR A N 1
ATOM 2096 C CA . TYR A 1 267 ? 15.578 -16.133 9.491 1.00 58.03 267 TYR A CA 1
ATOM 2097 C C . TYR A 1 267 ? 16.686 -15.161 9.057 1.00 58.03 267 TYR A C 1
ATOM 2099 O O . TYR A 1 267 ? 17.868 -15.450 9.201 1.00 58.03 267 TYR A O 1
ATOM 2107 N N . VAL A 1 268 ? 16.310 -13.995 8.534 1.00 51.94 268 VAL A N 1
ATOM 2108 C CA . VAL A 1 268 ? 17.225 -12.894 8.226 1.00 51.94 268 VAL A CA 1
ATOM 2109 C C . VAL A 1 268 ? 17.622 -12.109 9.493 1.00 51.94 268 VAL A C 1
ATOM 2111 O O . VAL A 1 268 ? 18.532 -11.293 9.435 1.00 51.94 268 VAL A O 1
ATOM 2114 N N . HIS A 1 269 ? 16.969 -12.351 10.638 1.00 48.69 269 HIS A N 1
ATOM 2115 C CA . HIS A 1 269 ? 17.161 -11.602 11.887 1.00 48.69 269 HIS A CA 1
ATOM 2116 C C . HIS A 1 269 ? 18.229 -12.165 12.844 1.00 48.69 269 HIS A C 1
ATOM 2118 O O . HIS A 1 269 ? 18.440 -11.574 13.910 1.00 48.69 269 HIS A O 1
ATOM 2124 N N . ASP A 1 270 ? 18.889 -13.271 12.493 1.00 38.72 270 ASP A N 1
ATOM 2125 C CA . ASP A 1 270 ? 20.007 -13.821 13.275 1.00 38.72 270 ASP A CA 1
ATOM 2126 C C . ASP A 1 270 ? 21.337 -13.111 12.967 1.00 38.72 270 ASP A C 1
ATOM 2128 O O . ASP A 1 270 ? 21.579 -12.683 11.815 1.00 38.72 270 ASP A O 1
#

Radius of gyration: 32.99 Å; chains: 1; bounding box: 102×54×78 Å

Foldseek 3Di:
DPQDPCCVQQDPALLQVLCVQWPCVQSNHRGGDDCPDDDDDDDDDDDDDDDDDDDDDDDDDDDDDDDDDDDDDDDDDDDDDDDPDDDPPPDPPDPPDPDPQAEWEKEKDWFQVPFDFLPPDPDDDDDDDDPQEQDPVLLVVLVVLLVVLCVVLVPDPPDQDLLNVLPVVQVPQCACVVVPRTQFRTKMFMHTPVRITRHIYTQGRRGDHLSGVLSVVVVVCSSHDLSYAYEYEYLSLVVNLVSCVSSVHPVSRSVRYHTDYDVVSCVSVD

pLDDT: mean 71.31, std 23.78, range [25.41, 98.0]

Secondary structure (DSSP, 8-state):
-PPPHHHHHH-SSHHHHHHHHS-HHHH--------PPP--------------------------------------------PPPPP--------PPPP---EEEEEEEEETT--EETTS-SS-------TTBPPHHHHHHHHHHHHHHHHHHT--S----HHHHH-TTTT----TTTTTTEEEEEEEEEEETTS-EEEEEEEESS-S-THHHHHHHHHHHHHS-TT-EEEEE-TTHHHHHHHHHHHT-STTTGGGEEEE--HHHHGGG-

InterPro domains:
  IPR040521 Kyakuja-Dileera-Zisupton transposase [PF18758] (103-269)